Protein AF-A0A7F8R915-F1 (afdb_monomer_lite)

Foldseek 3Di:
DDDAFEAEEAAADPDDPLLVLLVCPCPDPPHFAQCRFPPRPDPPQAFADKDDWDFDDDDPVLVVVPVVDDADLVGNWDDWAAADPVGHDPATHADPQQLHGFFTWMQGRSGYIYGYQYPHPPVRNCRRCQVVQQVVQDPDPVDTDHRYFWYKYWFDFDDQDPDQLVNVLVVVCVVCVVVVHNDDPVNVVCSVCSRVCSVPVDDGIDMDITGDVVDVCSVVSSVQSSVLSVVLSPDDPPDDSSNDGDDDDDDDDDDDPVRVVVVVD

pLDDT: mean 88.07, std 7.66, range [49.34, 96.56]

Secondary structure (DSSP, 8-state):
--SS-EEEEEES----HHHHHHHHHHHSTT-SSSTT-SS---TTS---PPPPPBPPP--HHHHHHHHHS---SSS-S-PPB---SS---SS-BPPTTTT-SPPPEEE-TTS-EEEE-TTS-HHHHHHHHHHHHHHHHBSSSS-B--S--EEEEEEEEP---S--HHHHHHHHHHHHHHTT----HHHHHHHHHHHHHHHHH--SEEEEEEE-TTSTTHHHHHHHHHHHHHHHHTS-TTS-GGG--------PPPPPHHHHHHHT-

Structure (mmCIF, N/CA/C/O backbone):
data_AF-A0A7F8R915-F1
#
_entry.id   AF-A0A7F8R915-F1
#
loop_
_atom_site.group_PDB
_atom_site.id
_atom_site.type_symbol
_atom_site.label_atom_id
_atom_site.label_alt_id
_atom_site.label_comp_id
_atom_site.label_asym_id
_atom_site.label_entity_id
_atom_site.label_seq_id
_atom_site.pdbx_PDB_ins_code
_atom_site.Cartn_x
_atom_site.Cartn_y
_atom_site.Cartn_z
_atom_site.occupancy
_atom_site.B_iso_or_equiv
_atom_site.auth_seq_id
_atom_site.auth_comp_id
_atom_site.auth_asym_id
_atom_site.auth_atom_id
_atom_site.pdbx_PDB_model_num
ATOM 1 N N . MET A 1 1 ? 1.950 15.145 0.342 1.00 76.94 1 MET A N 1
ATOM 2 C CA . MET A 1 1 ? 3.241 15.054 1.067 1.00 76.94 1 MET A CA 1
ATOM 3 C C . MET A 1 1 ? 4.385 14.887 0.092 1.00 76.94 1 MET A C 1
ATOM 5 O O . MET A 1 1 ? 5.262 15.734 0.069 1.00 76.94 1 MET A O 1
ATOM 9 N N . TYR A 1 2 ? 4.370 13.837 -0.725 1.00 81.81 2 TYR A N 1
ATOM 10 C CA . TYR A 1 2 ? 5.306 13.689 -1.838 1.00 81.81 2 TYR A CA 1
ATOM 11 C C . TYR A 1 2 ? 4.735 14.342 -3.103 1.00 81.81 2 TYR A C 1
ATOM 13 O O . TYR A 1 2 ? 3.526 14.578 -3.173 1.00 81.81 2 TYR A O 1
ATOM 21 N N . GLY A 1 3 ? 5.601 14.661 -4.069 1.00 82.06 3 GLY A N 1
ATOM 22 C CA . GLY A 1 3 ? 5.180 15.091 -5.405 1.00 82.06 3 GLY A CA 1
ATOM 23 C C . GLY A 1 3 ? 4.536 13.945 -6.195 1.00 82.06 3 GLY A C 1
ATOM 24 O O . GLY A 1 3 ? 4.093 12.949 -5.624 1.00 82.06 3 GLY A O 1
ATOM 25 N N . GLN A 1 4 ? 4.512 14.060 -7.524 1.00 85.75 4 GLN A N 1
ATOM 26 C CA . GLN A 1 4 ? 4.015 12.977 -8.373 1.00 85.75 4 GLN A CA 1
ATOM 27 C C . GLN A 1 4 ? 4.826 11.692 -8.135 1.00 85.75 4 GLN A C 1
ATOM 29 O O . GLN A 1 4 ? 6.051 11.685 -8.255 1.00 85.75 4 GLN A O 1
ATOM 34 N N . GLN A 1 5 ? 4.124 10.614 -7.790 1.00 90.19 5 GLN A N 1
ATOM 35 C CA . GLN A 1 5 ? 4.700 9.324 -7.411 1.00 90.19 5 GLN A CA 1
ATOM 36 C C . GLN A 1 5 ? 3.906 8.173 -8.030 1.00 90.19 5 GLN A C 1
ATOM 38 O O . GLN A 1 5 ? 2.723 8.317 -8.349 1.00 90.19 5 GLN A O 1
ATOM 43 N N . TYR A 1 6 ? 4.554 7.020 -8.146 1.00 93.19 6 TYR A N 1
ATOM 44 C CA . TYR A 1 6 ? 3.904 5.740 -8.372 1.00 93.19 6 TYR A CA 1
ATOM 45 C C . TYR A 1 6 ? 3.495 5.137 -7.033 1.00 93.19 6 TYR A C 1
ATOM 47 O O . TYR A 1 6 ? 4.291 5.042 -6.098 1.00 93.19 6 TYR A O 1
ATOM 55 N N . THR A 1 7 ? 2.264 4.662 -6.963 1.00 94.94 7 THR A N 1
ATOM 56 C CA . THR A 1 7 ? 1.792 3.778 -5.904 1.00 94.94 7 THR A CA 1
ATOM 57 C C . THR A 1 7 ? 1.065 2.602 -6.537 1.00 94.94 7 THR A C 1
ATOM 59 O O . THR A 1 7 ? 0.852 2.565 -7.751 1.00 94.94 7 THR A O 1
ATOM 62 N N . PHE A 1 8 ? 0.725 1.602 -5.742 1.00 96.00 8 PHE A N 1
ATOM 63 C CA . PHE A 1 8 ? 0.041 0.427 -6.240 1.00 96.00 8 PHE A CA 1
ATOM 64 C C . PHE A 1 8 ? -1.009 -0.057 -5.260 1.00 96.00 8 PHE A C 1
ATOM 66 O O . PHE A 1 8 ? -0.907 0.169 -4.051 1.00 96.00 8 PHE A O 1
ATOM 73 N N . PHE A 1 9 ? -1.982 -0.769 -5.810 1.00 95.38 9 PHE A N 1
ATOM 74 C CA . PHE A 1 9 ? -2.842 -1.644 -5.041 1.00 95.38 9 PHE A CA 1
ATOM 75 C C . PHE A 1 9 ? -2.735 -3.074 -5.591 1.00 95.38 9 PHE A C 1
ATOM 77 O O . PHE A 1 9 ? -2.376 -3.269 -6.752 1.00 95.38 9 PHE A O 1
ATOM 84 N N . SER A 1 10 ? -3.014 -4.068 -4.758 1.00 94.69 10 SER A N 1
ATOM 85 C CA . SER A 1 10 ? -3.173 -5.464 -5.173 1.00 94.69 10 SER A CA 1
ATOM 86 C C . SER A 1 10 ? -4.345 -6.069 -4.424 1.00 94.69 10 SER A C 1
ATOM 88 O O . SER A 1 10 ? -4.442 -5.894 -3.208 1.00 94.69 10 SER A O 1
ATOM 90 N N . LEU A 1 11 ? -5.220 -6.776 -5.131 1.00 92.38 11 LEU A N 1
ATOM 91 C CA . LEU A 1 11 ? -6.234 -7.622 -4.517 1.00 92.38 11 LEU A CA 1
ATOM 92 C C . LEU A 1 11 ? -5.734 -9.072 -4.531 1.00 92.38 11 LEU A C 1
ATOM 94 O O . LEU A 1 11 ? -5.858 -9.771 -5.530 1.00 92.38 11 LEU A O 1
ATOM 98 N N . ASP A 1 12 ? -5.124 -9.511 -3.433 1.00 86.12 12 ASP A N 1
ATOM 99 C CA . ASP A 1 12 ? -4.428 -10.801 -3.369 1.00 86.12 12 ASP A CA 1
ATOM 100 C C . ASP A 1 12 ? -5.411 -11.985 -3.402 1.00 86.12 12 ASP A C 1
ATOM 102 O O . ASP A 1 12 ? -5.112 -13.014 -4.006 1.00 86.12 12 ASP A O 1
ATOM 106 N N . GLN A 1 13 ? -6.595 -11.836 -2.795 1.00 79.44 13 GLN A N 1
ATOM 107 C CA . GLN A 1 13 ? -7.691 -12.802 -2.900 1.00 79.44 13 GLN A CA 1
ATOM 108 C C . GLN A 1 13 ? -9.047 -12.096 -3.067 1.00 79.44 13 GLN A C 1
ATOM 110 O O . GLN A 1 13 ? -9.544 -11.475 -2.124 1.00 79.44 13 GLN A O 1
ATOM 115 N N . PRO A 1 14 ? -9.689 -12.202 -4.244 1.00 68.75 14 PRO A N 1
ATOM 116 C CA . PRO A 1 14 ? -11.058 -11.746 -4.438 1.00 68.75 14 PRO A CA 1
ATOM 117 C C . PRO A 1 14 ? -12.022 -12.801 -3.879 1.00 68.75 14 PRO A C 1
ATOM 119 O O . PRO A 1 14 ? -12.159 -13.883 -4.445 1.00 68.75 14 PRO A O 1
ATOM 122 N N . GLY A 1 15 ? -12.687 -12.518 -2.760 1.00 69.19 15 GLY A N 1
ATOM 123 C CA . GLY A 1 15 ? -13.633 -13.490 -2.192 1.00 69.19 15 GLY A CA 1
ATOM 124 C C . GLY A 1 15 ? -14.592 -12.971 -1.126 1.00 69.19 15 GLY A C 1
ATOM 125 O O . GLY A 1 15 ? -15.642 -13.572 -0.932 1.00 69.19 15 GLY A O 1
ATOM 126 N N . SER A 1 16 ? -14.275 -11.855 -0.467 1.00 80.19 16 SER A N 1
ATOM 127 C CA . SER A 1 16 ? -15.124 -11.243 0.562 1.00 80.19 16 SER A CA 1
ATOM 128 C C . SER A 1 16 ? -15.703 -9.920 0.054 1.00 80.19 16 SER A C 1
ATOM 130 O O . SER A 1 16 ? -14.981 -9.100 -0.521 1.00 80.19 16 SER A O 1
ATOM 132 N N . GLU A 1 17 ? -17.006 -9.703 0.266 1.00 85.31 17 GLU A N 1
ATOM 133 C CA . GLU A 1 17 ? -17.693 -8.438 -0.051 1.00 85.31 17 GLU A CA 1
ATOM 134 C C . GLU A 1 17 ? -17.016 -7.257 0.663 1.00 85.31 17 GLU A C 1
ATOM 136 O O . GLU A 1 17 ? -16.858 -6.180 0.089 1.00 85.31 17 GLU A O 1
ATOM 141 N N . GLN A 1 18 ? -16.511 -7.490 1.877 1.00 86.00 18 GLN A N 1
ATOM 142 C CA . GLN A 1 18 ? -15.782 -6.497 2.658 1.00 86.00 18 GLN A CA 1
ATOM 143 C C . GLN A 1 18 ? -14.446 -6.110 2.006 1.00 86.00 18 GLN A C 1
ATOM 145 O O . GLN A 1 18 ? -14.102 -4.929 1.950 1.00 86.00 18 GLN A O 1
ATOM 150 N N . LEU A 1 19 ? -13.705 -7.080 1.459 1.00 88.25 19 LEU A N 1
ATOM 151 C CA . LEU A 1 19 ? -12.458 -6.814 0.731 1.00 88.25 19 LEU A CA 1
ATOM 152 C C . LEU A 1 19 ? -12.716 -6.072 -0.586 1.00 88.25 19 LEU A C 1
ATOM 154 O O . LEU A 1 19 ? -11.934 -5.199 -0.965 1.00 88.25 19 LEU A O 1
ATOM 158 N N . ALA A 1 20 ? -13.826 -6.379 -1.262 1.00 89.25 20 ALA A N 1
ATOM 159 C CA . ALA A 1 20 ? -14.248 -5.654 -2.456 1.00 89.25 20 ALA A CA 1
ATOM 160 C C . ALA A 1 20 ? -14.616 -4.197 -2.132 1.00 89.25 20 ALA A C 1
ATOM 162 O O . ALA A 1 20 ? -14.187 -3.297 -2.851 1.00 89.25 20 ALA A O 1
ATOM 163 N N . ALA A 1 21 ? -15.326 -3.949 -1.026 1.00 90.56 21 ALA A N 1
ATOM 164 C CA . ALA A 1 21 ? -15.630 -2.598 -0.554 1.00 90.56 21 ALA A CA 1
ATOM 165 C C . ALA A 1 21 ? -14.3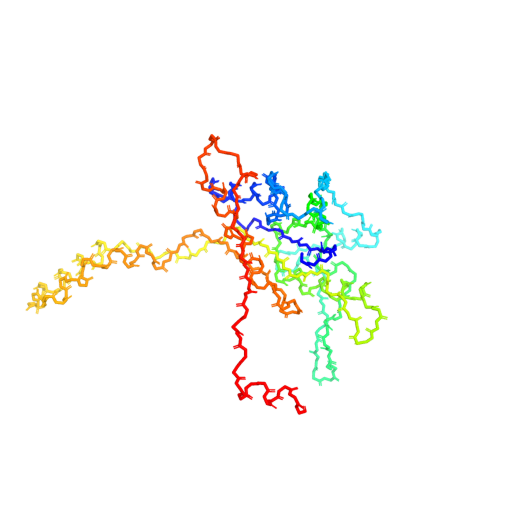57 -1.809 -0.192 1.00 90.56 21 ALA A C 1
ATOM 167 O O . ALA A 1 21 ? -14.219 -0.643 -0.557 1.00 90.56 21 ALA A O 1
ATOM 168 N N . LEU A 1 22 ? -13.384 -2.453 0.464 1.00 91.31 22 LEU A N 1
ATOM 169 C CA . LEU A 1 22 ? -12.075 -1.853 0.753 1.00 91.31 22 LEU A CA 1
ATOM 170 C C . LEU A 1 22 ? -11.317 -1.469 -0.523 1.00 91.31 22 LEU A C 1
ATOM 172 O O . LEU A 1 22 ? -10.736 -0.384 -0.596 1.00 91.31 22 LEU A O 1
ATOM 176 N N . ALA A 1 23 ? -11.321 -2.349 -1.527 1.00 91.69 23 ALA A N 1
ATOM 177 C CA . ALA A 1 23 ? -10.726 -2.054 -2.823 1.00 91.69 23 ALA A CA 1
ATOM 178 C C . ALA A 1 23 ? -11.450 -0.882 -3.496 1.00 91.69 23 ALA A C 1
ATOM 180 O O . ALA A 1 23 ? -10.800 0.069 -3.921 1.00 91.69 23 ALA A O 1
ATOM 181 N N . ASP A 1 24 ? -12.782 -0.904 -3.532 1.00 91.69 24 ASP A N 1
ATOM 182 C CA . ASP A 1 24 ? -13.595 0.144 -4.147 1.00 91.69 24 ASP A CA 1
ATOM 183 C C . ASP A 1 24 ? -13.276 1.530 -3.575 1.00 91.69 24 ASP A C 1
ATOM 185 O O . ASP A 1 24 ? -12.973 2.450 -4.330 1.00 91.69 24 ASP A O 1
ATOM 189 N N . VAL A 1 25 ? -13.199 1.656 -2.251 1.00 92.50 25 VAL A N 1
ATOM 190 C CA . VAL A 1 25 ? -12.871 2.910 -1.555 1.00 92.50 25 VAL A CA 1
ATOM 191 C C . VAL A 1 25 ? -11.475 3.449 -1.895 1.00 92.50 25 VAL A C 1
ATOM 193 O O . VAL A 1 25 ? -11.279 4.662 -1.967 1.00 92.50 25 VAL A O 1
ATOM 196 N N . LEU A 1 26 ? -10.483 2.574 -2.088 1.00 91.50 26 LEU A N 1
ATOM 197 C CA . LEU A 1 26 ? -9.125 2.987 -2.473 1.00 91.50 26 LEU A CA 1
ATOM 198 C C . LEU A 1 26 ? -9.043 3.410 -3.943 1.00 91.50 26 LEU A C 1
ATOM 200 O O . LEU A 1 26 ? -8.166 4.191 -4.332 1.00 91.50 26 LEU A O 1
ATOM 204 N N . LEU A 1 27 ? -9.925 2.861 -4.776 1.00 91.19 27 LEU A N 1
ATOM 205 C CA . LEU A 1 27 ? -9.933 3.069 -6.214 1.00 91.19 27 LEU A CA 1
ATOM 206 C C . LEU A 1 27 ? -10.840 4.230 -6.631 1.00 91.19 27 LEU A C 1
ATOM 208 O O . LEU A 1 27 ? -10.499 4.971 -7.556 1.00 91.19 27 LEU A O 1
ATOM 212 N N . ASN A 1 28 ? -11.987 4.383 -6.002 1.00 90.25 28 ASN A N 1
ATOM 213 C CA . ASN A 1 28 ? -13.000 5.359 -6.358 1.00 90.25 28 ASN A CA 1
ATOM 214 C C . ASN A 1 28 ? -13.011 6.506 -5.355 1.00 90.25 28 ASN A C 1
ATOM 216 O O . ASN A 1 28 ? -12.198 6.550 -4.438 1.00 90.25 28 ASN A O 1
ATOM 220 N N . LYS A 1 29 ? -13.860 7.508 -5.593 1.00 88.31 29 LYS A N 1
ATOM 221 C CA . LYS A 1 29 ? -13.902 8.716 -4.761 1.00 88.31 29 LYS A CA 1
ATOM 222 C C . LYS A 1 29 ? -14.139 8.339 -3.288 1.00 88.31 29 LYS A C 1
ATOM 224 O O . LYS A 1 29 ? -15.025 7.526 -3.038 1.00 88.31 29 LYS A O 1
ATOM 229 N N . PRO A 1 30 ? -13.384 8.911 -2.329 1.00 87.12 30 PRO A N 1
ATOM 230 C CA . PRO A 1 30 ? -12.418 10.024 -2.441 1.00 87.12 30 PRO A CA 1
ATOM 231 C C . PRO A 1 30 ? -11.013 9.651 -2.955 1.00 87.12 30 PRO A C 1
ATOM 233 O O . PRO A 1 30 ? -10.238 10.540 -3.308 1.00 87.12 30 PRO A O 1
ATOM 236 N N . GLY A 1 31 ? -10.687 8.363 -3.048 1.00 85.31 31 GLY A N 1
ATOM 237 C CA . GLY A 1 31 ? -9.417 7.849 -3.555 1.00 85.31 31 GLY A CA 1
ATOM 238 C C . GLY A 1 31 ? -8.378 7.617 -2.461 1.00 85.31 31 GLY A C 1
ATOM 239 O O . GLY A 1 31 ? -8.692 7.378 -1.292 1.00 85.31 31 GLY A O 1
ATOM 240 N N . PHE A 1 32 ? -7.106 7.672 -2.853 1.00 84.81 32 PHE A N 1
ATOM 241 C CA . PHE A 1 32 ? -5.986 7.340 -1.981 1.00 84.81 32 PHE A CA 1
ATOM 242 C C . PHE A 1 32 ? -5.710 8.474 -0.971 1.00 84.81 32 PHE A C 1
ATOM 244 O O . PHE A 1 32 ? -5.276 9.570 -1.326 1.00 84.81 32 PHE A O 1
ATOM 251 N N . GLY A 1 33 ? -5.941 8.215 0.320 1.00 86.62 33 GLY A N 1
ATOM 252 C CA . GLY A 1 33 ? -5.721 9.190 1.397 1.00 86.62 33 GLY A CA 1
ATOM 253 C C . GLY A 1 33 ? -6.848 10.221 1.547 1.00 86.62 33 GLY A C 1
ATOM 254 O O . GLY A 1 33 ? -8.010 9.911 1.294 1.00 86.62 33 GLY A O 1
ATOM 255 N N . ASN A 1 34 ? -6.514 11.433 2.012 1.00 88.88 34 ASN A N 1
ATOM 256 C CA . ASN A 1 34 ? -7.491 12.460 2.433 1.00 88.88 34 ASN A CA 1
ATOM 257 C C . ASN A 1 34 ? -7.441 13.757 1.621 1.00 88.88 34 ASN A C 1
ATOM 259 O O . ASN A 1 34 ? -8.147 14.705 1.940 1.00 88.88 34 ASN A O 1
ATOM 263 N N . ARG A 1 35 ? -6.591 13.835 0.591 1.00 87.00 35 ARG A N 1
ATOM 264 C CA . ARG A 1 35 ? -6.398 15.082 -0.166 1.00 87.00 35 ARG A CA 1
ATOM 265 C C . ARG A 1 35 ? -7.688 15.560 -0.845 1.00 87.00 35 ARG A C 1
ATOM 267 O O . ARG A 1 35 ? -7.879 16.760 -0.956 1.00 87.00 35 ARG A O 1
ATOM 274 N N . CYS A 1 36 ? -8.536 14.630 -1.286 1.00 88.25 36 CYS A N 1
ATOM 275 C CA . CYS A 1 36 ? -9.732 14.906 -2.086 1.00 88.25 36 CYS A CA 1
ATOM 276 C C . CYS A 1 36 ? -11.048 14.671 -1.342 1.00 88.25 36 CYS A C 1
ATOM 278 O O . CYS A 1 36 ? -12.007 14.190 -1.938 1.00 88.25 36 CYS A O 1
ATOM 280 N N . LEU A 1 37 ? -11.076 14.983 -0.045 1.00 89.69 37 LEU A N 1
ATOM 281 C CA . LEU A 1 37 ? -12.322 15.077 0.720 1.00 89.69 37 LEU A CA 1
ATOM 282 C C . LEU A 1 37 ? -13.113 16.333 0.313 1.00 89.69 37 LEU A C 1
ATOM 284 O O . LEU A 1 37 ? -12.536 17.276 -0.227 1.00 89.69 37 LEU A O 1
ATOM 288 N N . LYS A 1 38 ? -14.431 16.344 0.563 1.00 86.69 38 LYS A N 1
ATOM 289 C CA . LYS A 1 38 ? -15.328 17.462 0.202 1.00 86.69 38 LYS A CA 1
ATOM 290 C C . LYS A 1 38 ? -14.949 18.775 0.875 1.00 86.69 38 LYS A C 1
ATOM 292 O O . LYS A 1 38 ? -14.978 19.824 0.238 1.00 86.69 38 LYS A O 1
ATOM 297 N N . GLU A 1 39 ? -14.622 18.719 2.160 1.00 76.75 39 GLU A N 1
ATOM 298 C CA . GLU A 1 39 ? -14.026 19.854 2.850 1.00 76.75 39 GLU A CA 1
ATOM 299 C C . GLU A 1 39 ? -12.546 19.891 2.460 1.00 76.75 39 GLU A C 1
ATOM 301 O O . GLU A 1 39 ? -11.717 19.189 3.034 1.00 76.75 39 GLU A O 1
ATOM 306 N N . GLU A 1 40 ? -12.208 20.649 1.416 1.00 63.56 40 GLU A N 1
ATOM 307 C CA . GLU A 1 40 ? -10.819 20.808 0.985 1.00 63.56 40 GLU A CA 1
ATOM 308 C C . GLU A 1 40 ? -10.022 21.554 2.066 1.00 63.56 40 GLU A C 1
ATOM 310 O O . GLU A 1 40 ? -10.136 22.767 2.231 1.00 63.56 40 GLU A O 1
ATOM 315 N N . TRP A 1 41 ? -9.185 20.831 2.813 1.00 63.31 41 TRP A N 1
ATOM 316 C CA . TRP A 1 41 ? -8.342 21.431 3.858 1.00 63.31 41 TRP A CA 1
ATOM 317 C C . TRP A 1 41 ? -7.035 22.023 3.303 1.00 63.31 41 TRP A C 1
ATOM 319 O O . TRP A 1 41 ? -6.350 22.773 3.996 1.00 63.31 41 TRP A O 1
ATOM 329 N N . LEU A 1 42 ? -6.661 21.683 2.062 1.00 71.75 42 LEU A N 1
ATOM 330 C CA . LEU A 1 42 ? -5.383 22.048 1.438 1.00 71.75 42 LEU A CA 1
ATOM 331 C C . LEU A 1 42 ? -5.599 22.812 0.124 1.00 71.75 42 LEU A C 1
ATOM 333 O O . LEU A 1 42 ? -5.475 22.245 -0.961 1.00 71.75 42 LEU A O 1
ATOM 337 N N . LEU A 1 43 ? -5.853 24.120 0.233 1.00 69.56 43 LEU A N 1
ATOM 338 C CA . LEU A 1 43 ? -6.087 25.033 -0.901 1.00 69.56 43 LEU A CA 1
ATOM 339 C C . LEU A 1 43 ? -4.939 25.057 -1.931 1.00 69.56 43 LEU A C 1
ATOM 341 O O . LEU A 1 43 ? -5.160 25.330 -3.107 1.00 69.56 43 LEU A O 1
ATOM 345 N N . GLU A 1 44 ? -3.711 24.744 -1.511 1.00 78.06 44 GLU A N 1
ATOM 346 C CA . GLU A 1 44 ? -2.527 24.716 -2.382 1.00 78.06 44 GLU A CA 1
ATOM 347 C C . GLU A 1 44 ? -2.429 23.451 -3.260 1.00 78.06 44 GLU A C 1
ATOM 349 O O . GLU A 1 44 ? -1.624 23.407 -4.190 1.00 78.06 44 GLU A O 1
ATOM 354 N N . TYR A 1 45 ? -3.239 22.416 -2.996 1.00 80.69 45 TYR A N 1
ATOM 355 C CA . TYR A 1 45 ? -3.161 21.116 -3.676 1.00 80.69 45 TYR A CA 1
ATOM 356 C C . TYR A 1 45 ? -4.532 20.645 -4.194 1.00 80.69 45 TYR A C 1
ATOM 358 O O . TYR A 1 45 ? -5.027 19.601 -3.748 1.00 80.69 45 TYR A O 1
ATOM 366 N N . PRO A 1 46 ? -5.123 21.344 -5.184 1.00 82.88 46 PRO A N 1
ATOM 367 C CA . PRO A 1 46 ? -6.473 21.061 -5.670 1.00 82.88 46 PRO A CA 1
ATOM 368 C C . PRO A 1 46 ? -6.588 19.658 -6.268 1.00 82.88 46 PRO A C 1
ATOM 370 O O . PRO A 1 46 ? -5.624 19.114 -6.822 1.00 82.88 46 PRO A O 1
ATOM 373 N N . CYS A 1 47 ? -7.772 19.062 -6.172 1.00 86.94 47 CYS A N 1
ATOM 374 C CA . CYS A 1 47 ? -8.021 17.739 -6.732 1.00 86.94 47 CYS A CA 1
ATOM 375 C C . CYS A 1 47 ? -8.326 17.784 -8.227 1.00 86.94 47 CYS A C 1
ATOM 377 O O . CYS A 1 47 ? -9.151 18.561 -8.700 1.00 86.94 47 CYS A O 1
ATOM 379 N N . GLY A 1 48 ? -7.649 16.917 -8.978 1.00 85.94 48 GLY A N 1
ATOM 380 C CA . GLY A 1 48 ? -7.846 16.771 -10.414 1.00 85.94 48 GLY A CA 1
ATOM 381 C C . GLY A 1 48 ? -8.922 15.747 -10.771 1.00 85.94 48 GLY A C 1
ATOM 382 O O . GLY A 1 48 ? -9.607 15.177 -9.916 1.00 85.94 48 GLY A O 1
ATOM 383 N N . ASN A 1 49 ? -9.015 15.468 -12.070 1.00 88.19 49 ASN A N 1
ATOM 384 C CA . ASN A 1 49 ? -9.812 14.369 -12.608 1.00 88.19 49 ASN A CA 1
ATOM 385 C C . ASN A 1 49 ? -8.992 13.075 -12.640 1.00 88.19 49 ASN A C 1
ATOM 387 O O . ASN A 1 49 ? -7.796 13.098 -12.936 1.00 88.19 49 ASN A O 1
ATOM 391 N N . SER A 1 50 ? -9.643 11.942 -12.372 1.00 90.31 50 SER A N 1
ATOM 392 C CA . SER A 1 50 ? -9.034 10.631 -12.583 1.00 90.31 50 SER A CA 1
ATOM 393 C C . SER A 1 50 ? -9.046 10.261 -14.067 1.00 90.31 50 SER A C 1
ATOM 395 O O . SER A 1 50 ? -9.930 10.655 -14.828 1.00 90.31 50 SER A O 1
ATOM 397 N N . THR A 1 51 ? -8.049 9.486 -14.482 1.00 93.56 51 THR A N 1
ATOM 398 C CA . THR A 1 51 ? -7.971 8.935 -15.846 1.00 93.56 51 THR A CA 1
ATOM 399 C C . THR A 1 51 ? -8.472 7.487 -15.874 1.00 93.56 51 THR A C 1
ATOM 401 O O . THR A 1 51 ? -8.441 6.810 -14.839 1.00 93.56 51 THR A O 1
ATOM 404 N N . PRO A 1 52 ? -8.950 6.985 -17.028 1.00 94.81 52 PRO A N 1
ATOM 405 C CA . PRO A 1 52 ? -9.286 5.573 -17.164 1.00 94.81 52 PRO A CA 1
ATOM 406 C C . PRO A 1 52 ? -8.032 4.700 -17.052 1.00 94.81 52 PRO A C 1
ATOM 408 O O . PRO A 1 52 ? -6.917 5.139 -17.345 1.00 94.81 52 PRO A O 1
ATOM 411 N N . TRP A 1 53 ? -8.228 3.443 -16.658 1.00 95.12 53 TRP A N 1
ATOM 412 C CA . TRP A 1 53 ? -7.164 2.444 -16.648 1.00 95.12 53 TRP A CA 1
ATOM 413 C C . TRP A 1 53 ? -6.575 2.263 -18.045 1.00 95.12 53 TRP A C 1
ATOM 415 O O . TRP A 1 53 ? -7.297 2.023 -19.013 1.00 95.12 53 TRP A O 1
ATOM 425 N N . LYS A 1 54 ? -5.249 2.357 -18.141 1.00 96.50 54 LYS A N 1
ATOM 426 C CA . LYS A 1 54 ? -4.509 2.138 -19.380 1.00 96.50 54 LYS A CA 1
ATOM 427 C C . LYS A 1 54 ? -3.264 1.311 -19.107 1.00 96.50 54 LYS A C 1
ATOM 429 O O . LYS A 1 54 ? -2.489 1.616 -18.203 1.00 96.50 54 LYS A O 1
ATOM 434 N N . THR A 1 55 ? -3.034 0.305 -19.939 1.00 94.69 55 THR A N 1
ATOM 435 C CA . THR A 1 55 ? -1.773 -0.439 -19.945 1.00 94.69 55 THR A CA 1
ATOM 436 C C . THR A 1 55 ? -0.760 0.287 -20.838 1.00 94.69 55 THR A C 1
ATOM 438 O O . THR A 1 55 ? -1.076 0.576 -21.997 1.00 94.69 55 THR A O 1
ATOM 441 N N . PRO A 1 56 ? 0.440 0.626 -20.336 1.00 92.75 56 PRO A N 1
ATOM 442 C CA . PRO A 1 56 ? 1.492 1.224 -21.153 1.00 92.75 56 PRO A CA 1
ATOM 443 C C . PRO A 1 56 ? 1.932 0.296 -22.291 1.00 92.75 56 PRO A C 1
ATOM 445 O O . PRO A 1 56 ? 2.074 -0.911 -22.100 1.00 92.75 56 PRO A O 1
ATOM 448 N N . SER A 1 57 ? 2.180 0.858 -23.476 1.00 91.88 57 SER A N 1
ATOM 449 C CA . SER A 1 57 ? 2.751 0.114 -24.601 1.00 91.88 57 SER A CA 1
ATOM 450 C C . SER A 1 57 ? 4.223 -0.210 -24.345 1.00 91.88 57 SER A C 1
ATOM 452 O O . SER A 1 57 ? 4.967 0.643 -23.858 1.00 91.88 57 SER A O 1
ATOM 454 N N . VAL A 1 58 ? 4.651 -1.412 -24.726 1.00 91.81 58 VAL A N 1
ATOM 455 C CA . VAL A 1 58 ? 6.045 -1.871 -24.624 1.00 91.81 58 VAL A CA 1
ATOM 456 C C . VAL A 1 58 ? 6.701 -1.979 -25.998 1.00 91.81 58 VAL A C 1
ATOM 458 O O . VAL A 1 58 ? 6.023 -1.962 -27.025 1.00 91.81 58 VAL A O 1
ATOM 461 N N . SER A 1 59 ? 8.030 -2.096 -26.025 1.00 93.25 59 SER A N 1
ATOM 462 C CA . SER A 1 59 ? 8.775 -2.288 -27.268 1.00 93.25 59 SER A CA 1
ATOM 463 C C . SER A 1 59 ? 8.423 -3.629 -27.948 1.00 93.25 59 SER A C 1
ATOM 465 O O . SER A 1 59 ? 8.026 -4.594 -27.276 1.00 93.25 59 SER A O 1
ATOM 467 N N . PRO A 1 60 ? 8.606 -3.742 -29.280 1.00 91.62 60 PRO A N 1
ATOM 468 C CA . PRO A 1 60 ? 8.407 -5.004 -29.996 1.00 91.62 60 PRO A CA 1
ATOM 469 C C . PRO A 1 60 ? 9.286 -6.141 -29.458 1.00 91.62 60 PRO A C 1
ATOM 471 O O . PRO A 1 60 ? 8.839 -7.283 -29.401 1.00 91.62 60 PRO A O 1
ATOM 474 N N . ASN A 1 61 ? 10.499 -5.826 -28.990 1.00 91.25 61 ASN A N 1
ATOM 475 C CA . ASN A 1 61 ? 11.428 -6.802 -28.415 1.00 91.25 61 ASN A CA 1
ATOM 476 C C . ASN A 1 61 ? 10.855 -7.468 -27.159 1.00 91.25 61 ASN A C 1
ATOM 478 O O . ASN A 1 61 ? 10.893 -8.692 -27.044 1.00 91.25 61 ASN A O 1
ATOM 482 N N . ILE A 1 62 ? 10.279 -6.676 -26.248 1.00 91.12 62 ILE A N 1
ATOM 483 C CA . ILE A 1 62 ? 9.637 -7.188 -25.029 1.00 91.12 62 ILE A CA 1
ATOM 484 C C . ILE A 1 62 ? 8.400 -8.009 -25.399 1.00 91.12 62 ILE A C 1
ATOM 486 O O . ILE A 1 62 ? 8.194 -9.098 -24.870 1.00 91.12 62 ILE A O 1
ATOM 490 N N . THR A 1 63 ? 7.604 -7.527 -26.355 1.00 90.81 63 THR A N 1
ATOM 491 C CA . THR A 1 63 ? 6.421 -8.257 -26.837 1.00 90.81 63 THR A CA 1
ATOM 492 C C . THR A 1 63 ? 6.806 -9.637 -27.376 1.00 90.81 63 THR A C 1
ATOM 494 O O . THR A 1 63 ? 6.211 -10.642 -26.997 1.00 90.81 63 THR A O 1
ATOM 497 N N . HIS A 1 64 ? 7.853 -9.703 -28.199 1.00 91.00 64 HIS A N 1
ATOM 498 C CA . HIS A 1 64 ? 8.359 -10.950 -28.760 1.00 91.00 64 HIS A CA 1
ATOM 499 C C . HIS A 1 64 ? 8.975 -11.872 -27.691 1.00 91.00 64 HIS A C 1
ATOM 501 O O . HIS A 1 64 ? 8.790 -13.087 -27.747 1.00 91.00 64 HIS A O 1
ATOM 507 N N . LEU A 1 65 ? 9.656 -11.318 -26.681 1.00 91.25 65 LEU A N 1
ATOM 508 C CA . LEU A 1 65 ? 10.194 -12.078 -25.545 1.00 91.25 65 LEU A CA 1
ATOM 509 C C . LEU A 1 65 ? 9.086 -12.840 -24.797 1.00 91.25 65 LEU A C 1
ATOM 511 O O . LEU A 1 65 ? 9.223 -14.039 -24.554 1.00 91.25 65 LEU A O 1
ATOM 515 N N . PHE A 1 66 ? 7.968 -12.174 -24.496 1.00 89.56 66 PHE A N 1
ATOM 516 C CA . PHE A 1 66 ? 6.830 -12.808 -23.821 1.00 89.56 66 PHE A CA 1
ATOM 517 C C . PHE A 1 66 ? 6.040 -13.780 -24.712 1.00 89.56 66 PHE A C 1
ATOM 519 O O . PHE A 1 66 ? 5.314 -14.617 -24.187 1.00 89.56 66 PHE A O 1
ATOM 526 N N . GLN A 1 67 ? 6.198 -13.716 -26.037 1.00 90.00 67 GLN A N 1
ATOM 527 C CA . GLN A 1 67 ? 5.586 -14.664 -26.977 1.00 90.00 67 GLN A CA 1
ATOM 528 C C . GLN A 1 67 ? 6.437 -15.921 -27.209 1.00 90.00 67 GLN A C 1
ATOM 530 O O . GLN A 1 67 ? 5.896 -17.000 -27.441 1.00 90.00 67 GLN A O 1
ATOM 535 N N . LYS A 1 68 ? 7.769 -15.795 -27.174 1.00 87.44 68 LYS A N 1
ATOM 536 C CA . LYS A 1 68 ? 8.702 -16.869 -27.547 1.00 87.44 68 LYS A CA 1
ATOM 537 C C . LYS A 1 68 ? 8.858 -17.946 -26.469 1.00 87.44 68 LYS A C 1
ATOM 539 O O . LYS A 1 68 ? 9.145 -19.096 -26.797 1.00 87.44 68 LYS A O 1
ATOM 544 N N . GLN A 1 69 ? 8.713 -17.578 -25.198 1.00 85.69 69 GLN A N 1
ATOM 545 C CA . GLN A 1 69 ? 8.969 -18.453 -24.055 1.00 85.69 69 GLN A CA 1
ATOM 546 C C . GLN A 1 69 ? 7.716 -18.622 -23.192 1.00 85.69 69 GLN A C 1
ATOM 548 O O . GLN A 1 69 ? 6.932 -17.692 -23.027 1.00 85.69 69 GLN A O 1
ATOM 553 N N . LYS A 1 70 ? 7.541 -19.822 -22.625 1.00 86.69 70 LYS A N 1
ATOM 554 C CA . LYS A 1 70 ? 6.521 -20.077 -21.603 1.00 86.69 70 LYS A CA 1
ATOM 555 C C . LYS A 1 70 ? 7.048 -19.627 -20.242 1.00 86.69 70 LYS A C 1
ATOM 557 O O . LYS A 1 70 ? 8.098 -20.101 -19.816 1.00 86.69 70 LYS A O 1
ATOM 562 N N . TRP A 1 71 ? 6.298 -18.750 -19.587 1.00 88.19 71 TRP A N 1
ATOM 563 C CA . TRP A 1 71 ? 6.552 -18.272 -18.227 1.00 88.19 71 TRP A CA 1
ATOM 564 C C . TRP A 1 71 ? 5.661 -19.028 -17.241 1.00 88.19 71 TRP A C 1
ATOM 566 O O . TRP A 1 71 ? 4.542 -19.409 -17.598 1.00 88.19 71 TRP A O 1
ATOM 576 N N . THR A 1 72 ? 6.148 -19.261 -16.024 1.00 88.38 72 THR A N 1
ATOM 577 C CA . THR A 1 72 ? 5.381 -19.935 -14.963 1.00 88.38 72 THR A CA 1
ATOM 578 C C . THR A 1 72 ? 5.037 -18.946 -13.846 1.00 88.38 72 THR A C 1
ATOM 580 O O . THR A 1 72 ? 5.588 -17.847 -13.814 1.00 88.38 72 THR A O 1
ATOM 583 N N . PRO A 1 73 ? 4.118 -19.282 -12.924 1.00 84.44 73 PRO A N 1
ATOM 584 C CA . PRO A 1 73 ? 3.868 -18.444 -11.751 1.00 84.44 73 PRO A CA 1
ATOM 585 C C . PRO A 1 73 ? 5.120 -18.214 -10.886 1.00 84.44 73 PRO A C 1
ATOM 587 O O . PRO A 1 73 ? 5.260 -17.155 -10.278 1.00 84.44 73 PRO A O 1
ATOM 590 N N . GLU A 1 74 ? 6.032 -19.188 -10.848 1.00 84.81 74 GLU A N 1
ATOM 591 C CA . GLU A 1 74 ? 7.285 -19.139 -10.086 1.00 84.81 74 GLU A CA 1
ATOM 592 C C . GLU A 1 74 ? 8.359 -18.305 -10.791 1.00 84.81 74 GLU A C 1
ATOM 594 O O . GLU A 1 74 ? 9.095 -17.576 -10.129 1.00 84.81 74 GLU A O 1
ATOM 599 N N . ASP A 1 75 ? 8.422 -18.380 -12.123 1.00 88.62 75 ASP A N 1
ATOM 600 C CA . ASP A 1 75 ? 9.283 -17.540 -12.957 1.00 88.62 75 ASP A CA 1
ATOM 601 C C . ASP A 1 75 ? 8.432 -16.794 -14.000 1.00 88.62 75 ASP A C 1
ATOM 603 O O . ASP A 1 75 ? 8.304 -17.237 -15.147 1.00 88.62 75 ASP A O 1
ATOM 607 N N . PRO A 1 76 ? 7.782 -15.680 -13.606 1.00 89.50 76 PRO A N 1
ATOM 608 C CA . PRO A 1 76 ? 6.846 -14.964 -14.472 1.00 89.50 76 PRO A CA 1
ATOM 609 C C . PRO A 1 76 ? 7.541 -14.015 -15.457 1.00 89.50 76 PRO A C 1
ATOM 611 O O . PRO A 1 76 ? 6.887 -13.415 -16.312 1.00 89.50 76 PRO A O 1
ATOM 614 N N . SER A 1 77 ? 8.848 -13.787 -15.300 1.00 93.31 77 SER A N 1
ATOM 615 C CA . SER A 1 77 ? 9.611 -12.822 -16.093 1.00 93.31 77 SER A CA 1
ATOM 616 C C . SER A 1 77 ? 11.116 -13.051 -15.954 1.00 93.31 77 SER A C 1
ATOM 618 O O . SER A 1 77 ? 11.533 -13.589 -14.930 1.00 93.31 77 SER A O 1
ATOM 620 N N . PRO A 1 78 ? 11.945 -12.560 -16.898 1.00 93.56 78 PRO A N 1
ATOM 621 C CA . PRO A 1 78 ? 13.393 -12.720 -16.847 1.00 93.56 78 PRO A CA 1
ATOM 622 C C . PRO A 1 78 ? 14.009 -12.448 -15.470 1.00 93.56 78 PRO A C 1
ATOM 624 O O . PRO A 1 78 ? 13.690 -11.462 -14.795 1.00 93.56 78 PRO A O 1
ATOM 627 N N . SER A 1 79 ? 14.933 -13.321 -15.079 1.00 92.81 79 SER A N 1
ATOM 628 C CA . SER A 1 79 ? 15.678 -13.209 -13.828 1.00 92.81 79 SER A CA 1
ATOM 629 C C . SER A 1 79 ? 16.713 -12.080 -13.876 1.00 92.81 79 SER A C 1
ATOM 631 O O . SER A 1 79 ? 17.311 -11.805 -14.918 1.00 92.81 79 SER A O 1
ATOM 633 N N . CYS A 1 80 ? 16.941 -11.434 -12.731 1.00 93.31 80 CYS A N 1
ATOM 634 C CA . CYS A 1 80 ? 17.994 -10.432 -12.575 1.00 93.31 80 CYS A CA 1
ATOM 635 C C . CYS A 1 80 ? 19.282 -11.066 -12.050 1.00 93.31 80 CYS A C 1
ATOM 637 O O . CYS A 1 80 ? 19.251 -12.065 -11.333 1.00 93.31 80 CYS A O 1
ATOM 639 N N . MET A 1 81 ? 20.417 -10.442 -12.356 1.00 93.25 81 MET A N 1
ATOM 640 C CA . MET A 1 81 ? 21.700 -10.793 -11.760 1.00 93.25 81 MET A CA 1
ATOM 641 C C . MET A 1 81 ? 21.886 -10.040 -10.441 1.00 93.25 81 MET A C 1
ATOM 643 O O . MET A 1 81 ? 21.809 -8.809 -10.388 1.00 93.25 81 MET A O 1
ATOM 647 N N . CYS A 1 82 ? 22.121 -10.800 -9.375 1.00 90.44 82 CYS A N 1
ATOM 648 C CA . CYS A 1 82 ? 22.400 -10.290 -8.035 1.00 90.44 82 CYS A CA 1
ATOM 649 C C . CYS A 1 82 ? 23.911 -10.236 -7.766 1.00 90.44 82 CYS A C 1
ATOM 651 O O . CYS A 1 82 ? 24.718 -10.689 -8.579 1.00 90.44 82 CYS A O 1
ATOM 653 N N . SER A 1 83 ? 24.289 -9.686 -6.611 1.00 91.75 83 SER A N 1
ATOM 654 C CA . SER A 1 83 ? 25.683 -9.654 -6.177 1.00 91.75 83 SER A CA 1
ATOM 655 C C . SER A 1 83 ? 26.264 -11.063 -6.045 1.00 91.75 83 SER A C 1
ATOM 657 O O . SER A 1 83 ? 25.622 -11.981 -5.532 1.00 91.75 83 SER A O 1
ATOM 659 N N . THR A 1 84 ? 27.510 -11.222 -6.484 1.00 91.88 84 THR A N 1
ATOM 660 C CA . THR A 1 84 ? 28.305 -12.439 -6.282 1.00 91.88 84 THR A CA 1
ATOM 661 C C . THR A 1 84 ? 29.473 -12.143 -5.344 1.00 91.88 84 THR A C 1
ATOM 663 O O . THR A 1 84 ? 29.693 -10.993 -4.953 1.00 91.88 84 THR A O 1
ATOM 666 N N . ARG A 1 85 ? 30.243 -13.171 -4.963 1.00 92.31 85 ARG A N 1
ATOM 667 C CA . ARG A 1 85 ? 31.448 -12.976 -4.136 1.00 92.31 85 ARG A CA 1
ATOM 668 C C . ARG A 1 85 ? 32.505 -12.133 -4.854 1.00 92.31 85 ARG A C 1
ATOM 670 O O . ARG A 1 85 ? 33.278 -11.442 -4.204 1.00 92.31 85 ARG A O 1
ATOM 677 N N . GLU A 1 86 ? 32.512 -12.177 -6.181 1.00 93.00 86 GLU A N 1
ATOM 678 C CA . GLU A 1 86 ? 33.459 -11.484 -7.051 1.00 93.00 86 GLU A CA 1
ATOM 679 C C . GLU A 1 86 ? 32.981 -10.069 -7.415 1.00 93.00 86 GLU A C 1
ATOM 681 O O . GLU A 1 86 ? 33.803 -9.173 -7.599 1.00 93.00 86 GLU A O 1
ATOM 686 N N . LYS A 1 87 ? 31.660 -9.847 -7.512 1.00 90.56 87 LYS A N 1
ATOM 687 C CA . LYS A 1 87 ? 31.064 -8.560 -7.899 1.00 90.56 87 LYS A CA 1
ATOM 688 C C . LYS A 1 87 ? 29.957 -8.149 -6.928 1.00 90.56 87 LYS A C 1
ATOM 690 O O . LYS A 1 87 ? 28.825 -8.628 -7.000 1.00 90.56 87 LYS A O 1
ATOM 695 N N . LEU A 1 88 ? 30.272 -7.187 -6.062 1.00 90.12 88 LEU A N 1
ATOM 696 C CA . LEU A 1 88 ? 29.297 -6.565 -5.168 1.00 90.12 88 LEU A CA 1
ATOM 697 C C . LEU A 1 88 ? 28.538 -5.451 -5.899 1.00 90.12 88 LEU A C 1
ATOM 699 O O . LEU A 1 88 ? 29.121 -4.457 -6.331 1.00 90.12 88 LEU A O 1
ATOM 703 N N . THR A 1 89 ? 27.222 -5.606 -6.013 1.00 87.00 89 THR A N 1
ATOM 704 C CA . THR A 1 89 ? 26.314 -4.631 -6.631 1.00 87.00 89 THR A CA 1
ATOM 705 C C . THR A 1 89 ? 25.274 -4.165 -5.620 1.00 87.00 89 THR A C 1
ATOM 707 O O . THR A 1 89 ? 24.697 -4.986 -4.912 1.00 87.00 89 THR A O 1
ATOM 710 N N . MET A 1 90 ? 24.994 -2.858 -5.566 1.00 83.19 90 MET A N 1
ATOM 711 C CA . MET A 1 90 ? 23.956 -2.315 -4.670 1.00 83.19 90 MET A CA 1
ATOM 712 C C . MET A 1 90 ? 22.528 -2.543 -5.182 1.00 83.19 90 MET A C 1
ATOM 714 O O . MET A 1 90 ? 21.611 -2.696 -4.384 1.00 83.19 90 MET A O 1
ATOM 718 N N . LEU A 1 91 ? 22.330 -2.533 -6.503 1.00 88.12 91 LEU A N 1
ATOM 719 C CA . LEU A 1 91 ? 21.047 -2.798 -7.155 1.00 88.12 91 LEU A CA 1
ATOM 720 C C . LEU A 1 91 ? 21.202 -3.999 -8.089 1.00 88.12 91 LEU A C 1
ATOM 722 O O . LEU A 1 91 ? 22.265 -4.121 -8.705 1.00 88.12 91 LEU A O 1
ATOM 726 N N . PRO A 1 92 ? 20.170 -4.847 -8.232 1.00 91.44 92 PRO A N 1
ATOM 727 C CA . PRO A 1 92 ? 20.224 -5.957 -9.169 1.00 91.44 92 PRO A CA 1
ATOM 728 C C . PRO A 1 92 ? 20.324 -5.455 -10.617 1.00 91.44 92 PRO A C 1
ATOM 730 O O . PRO A 1 92 ? 19.749 -4.429 -11.003 1.00 91.44 92 PRO A O 1
ATOM 733 N N . GLU A 1 93 ? 21.065 -6.197 -11.433 1.00 92.12 93 GLU A N 1
ATOM 734 C CA . GLU A 1 93 ? 21.168 -5.971 -12.872 1.00 92.12 93 GLU A CA 1
ATOM 735 C C . GLU A 1 93 ? 20.064 -6.770 -13.570 1.00 92.12 93 GLU A C 1
ATOM 737 O O . GLU A 1 93 ? 20.156 -7.982 -13.749 1.00 92.12 93 GLU A O 1
ATOM 742 N N . CYS A 1 94 ? 18.977 -6.080 -13.911 1.00 93.12 94 CYS A N 1
ATOM 743 C CA . CYS A 1 94 ? 17.790 -6.676 -14.515 1.00 93.12 94 CYS A CA 1
ATOM 744 C C . CYS A 1 94 ? 17.750 -6.444 -16.037 1.00 93.12 94 CYS A C 1
ATOM 746 O O . CYS A 1 94 ? 17.929 -5.295 -16.460 1.00 93.12 94 CYS A O 1
ATOM 748 N N . PRO A 1 95 ? 17.501 -7.485 -16.856 1.00 93.06 95 PRO A N 1
ATOM 749 C CA . PRO A 1 95 ? 17.313 -7.342 -18.301 1.00 93.06 95 PRO A CA 1
ATOM 750 C C . PRO A 1 95 ? 15.961 -6.693 -18.648 1.00 93.06 95 PRO A C 1
ATOM 752 O O . PRO A 1 95 ? 15.072 -6.567 -17.802 1.00 93.06 95 PRO A O 1
ATOM 755 N N . GLU A 1 96 ? 15.777 -6.300 -19.912 1.00 90.38 96 GLU A N 1
ATOM 756 C CA . GLU A 1 96 ? 14.482 -5.797 -20.388 1.00 90.38 96 GLU A CA 1
ATOM 757 C C . GLU A 1 96 ? 13.375 -6.850 -20.217 1.00 90.38 96 GLU A C 1
ATOM 759 O O . GLU A 1 96 ? 13.567 -8.035 -20.485 1.00 90.38 96 GLU A O 1
ATOM 764 N N . GLY A 1 97 ? 12.199 -6.410 -19.764 1.00 90.00 97 GLY A N 1
ATOM 765 C CA . GLY A 1 97 ? 11.069 -7.294 -19.464 1.00 90.00 97 GLY A CA 1
ATOM 766 C C . GLY A 1 97 ? 11.116 -7.950 -18.078 1.00 90.00 97 GLY A C 1
ATOM 767 O O . GLY A 1 97 ? 10.134 -8.580 -17.687 1.00 90.00 97 GLY A O 1
ATOM 768 N N . ALA A 1 98 ? 12.195 -7.783 -17.304 1.00 92.31 98 ALA A N 1
ATOM 769 C CA . ALA A 1 98 ? 12.224 -8.198 -15.902 1.00 92.31 98 ALA A CA 1
ATOM 770 C C . ALA A 1 98 ? 11.140 -7.459 -15.090 1.00 92.31 98 ALA A C 1
ATOM 772 O O . ALA A 1 98 ? 11.002 -6.239 -15.180 1.00 92.31 98 ALA A O 1
ATOM 773 N N . GLY A 1 99 ? 10.359 -8.204 -14.304 1.00 91.19 99 GLY A N 1
ATOM 774 C CA . GLY A 1 99 ? 9.163 -7.696 -13.616 1.00 91.19 99 GLY A CA 1
ATOM 775 C C . GLY A 1 99 ? 7.871 -7.853 -14.428 1.00 91.19 99 GLY A C 1
ATOM 776 O O . GLY A 1 99 ? 6.789 -7.517 -13.944 1.00 91.19 99 GLY A O 1
ATOM 777 N N . GLY A 1 100 ? 7.953 -8.404 -15.641 1.00 92.00 100 GLY A N 1
ATOM 778 C CA . GLY A 1 100 ? 6.795 -8.687 -16.481 1.00 92.00 100 GLY A CA 1
ATOM 779 C C . GLY A 1 100 ? 6.384 -7.508 -17.360 1.00 92.00 100 GLY A C 1
ATOM 780 O O . GLY A 1 100 ? 6.994 -6.438 -17.359 1.00 92.00 100 GLY A O 1
ATOM 781 N N . LEU A 1 101 ? 5.292 -7.695 -18.102 1.00 91.88 101 LEU A N 1
ATOM 782 C CA . LEU A 1 101 ? 4.629 -6.599 -18.809 1.00 91.88 101 LEU A CA 1
ATOM 783 C C . LEU A 1 101 ? 4.149 -5.533 -17.808 1.00 91.88 101 LEU A C 1
ATOM 785 O O . LEU A 1 101 ? 3.764 -5.897 -16.688 1.00 91.88 101 LEU A O 1
ATOM 789 N N . PRO A 1 102 ? 4.138 -4.240 -18.179 1.00 93.19 102 PRO A N 1
ATOM 790 C CA . PRO A 1 102 ? 3.725 -3.174 -17.277 1.00 93.19 102 PRO A CA 1
ATOM 791 C C . PRO A 1 102 ? 2.272 -3.384 -16.824 1.00 93.19 102 PRO A C 1
ATOM 793 O O . PRO A 1 102 ? 1.429 -3.783 -17.633 1.00 93.19 102 PRO A O 1
ATOM 796 N N . PRO A 1 103 ? 1.965 -3.150 -15.539 1.00 95.69 103 PRO A N 1
ATOM 797 C CA . PRO A 1 103 ? 0.603 -3.262 -15.039 1.00 95.69 103 PRO A CA 1
ATOM 798 C C . PRO A 1 103 ? -0.305 -2.173 -15.631 1.00 95.69 103 PRO A C 1
ATOM 800 O O . PRO A 1 103 ? 0.185 -1.107 -16.029 1.00 95.69 103 PRO A O 1
ATOM 803 N N . PRO A 1 104 ? -1.632 -2.393 -15.648 1.00 96.56 104 PRO A N 1
ATOM 804 C CA . PRO A 1 104 ? -2.591 -1.319 -15.854 1.00 96.56 104 PRO A CA 1
ATOM 805 C C . PRO A 1 104 ? -2.340 -0.198 -14.847 1.00 96.56 104 PRO A C 1
ATOM 807 O O . PRO A 1 104 ? -2.128 -0.444 -13.657 1.00 96.56 104 PRO A O 1
ATOM 810 N N . GLN A 1 105 ? -2.357 1.040 -15.325 1.00 96.12 105 GLN A N 1
ATOM 811 C CA . GLN A 1 105 ? -2.146 2.204 -14.479 1.00 96.12 105 GLN A CA 1
ATOM 812 C C . GLN A 1 105 ? -3.115 3.330 -14.820 1.00 96.12 105 GLN A C 1
ATOM 814 O O . GLN A 1 105 ? -3.619 3.422 -15.942 1.00 96.12 105 GLN A O 1
ATOM 819 N N . ARG A 1 106 ? -3.355 4.206 -13.846 1.00 94.50 106 ARG A N 1
ATOM 820 C CA . ARG A 1 106 ? -4.107 5.449 -14.033 1.00 94.50 106 ARG A CA 1
ATOM 821 C C . ARG A 1 106 ? -3.620 6.536 -13.089 1.00 94.50 106 ARG A C 1
ATOM 823 O O . ARG A 1 106 ? -3.077 6.259 -12.026 1.00 94.50 106 ARG A O 1
ATOM 830 N N . ILE A 1 107 ? -3.864 7.776 -13.473 1.00 93.25 107 ILE A N 1
ATOM 831 C CA . ILE A 1 107 ? -3.691 8.953 -12.624 1.00 93.25 107 ILE A CA 1
ATOM 832 C C . ILE A 1 107 ? -4.925 9.097 -11.729 1.00 93.25 107 ILE A C 1
ATOM 834 O O . ILE A 1 107 ? -6.055 9.129 -12.230 1.00 93.25 107 ILE A O 1
ATOM 838 N N . GLN A 1 108 ? -4.690 9.166 -10.421 1.00 91.50 108 GLN A N 1
ATOM 839 C CA . GLN A 1 108 ? -5.687 9.437 -9.389 1.00 91.50 108 GLN A CA 1
ATOM 840 C C . GLN A 1 108 ? -5.991 10.934 -9.280 1.00 91.50 108 GLN A C 1
ATOM 842 O O . GLN A 1 108 ? -5.192 11.779 -9.687 1.00 91.50 108 GLN A O 1
ATOM 847 N N . ARG A 1 109 ? -7.133 11.282 -8.673 1.00 88.62 109 ARG A N 1
ATOM 848 C CA . ARG A 1 109 ? -7.528 12.689 -8.439 1.00 88.62 109 ARG A CA 1
ATOM 849 C C . ARG A 1 109 ? -6.488 13.461 -7.616 1.00 88.62 109 ARG A C 1
ATOM 851 O O . ARG A 1 109 ? -6.264 14.647 -7.843 1.00 88.62 109 ARG A O 1
ATOM 858 N N . SER A 1 110 ? -5.817 12.764 -6.707 1.00 87.12 110 SER A N 1
ATOM 859 C CA . SER A 1 110 ? -4.730 13.236 -5.846 1.00 87.12 110 SER A CA 1
ATOM 860 C C . SER A 1 110 ? -3.361 13.313 -6.539 1.00 87.12 110 SER A C 1
ATOM 862 O O . SER A 1 110 ? -2.382 13.675 -5.887 1.00 87.12 110 SER A O 1
ATOM 864 N N . THR A 1 111 ? -3.307 13.117 -7.865 1.00 88.62 111 THR A N 1
ATOM 865 C CA . THR A 1 111 ? -2.161 13.251 -8.796 1.00 88.62 111 THR A CA 1
ATOM 866 C C . THR A 1 111 ? -1.146 12.106 -8.834 1.00 88.62 111 THR A C 1
ATOM 868 O O . THR A 1 111 ? -0.302 12.077 -9.731 1.00 88.62 111 THR A O 1
ATOM 871 N N . GLU A 1 112 ? -1.230 11.127 -7.936 1.00 91.00 112 GLU A N 1
ATOM 872 C CA . GLU A 1 112 ? -0.412 9.915 -8.014 1.00 91.00 112 GLU A CA 1
ATOM 873 C C . GLU A 1 112 ? -0.821 8.985 -9.164 1.00 91.00 112 GLU A C 1
ATOM 875 O O . GLU A 1 112 ? -1.974 8.940 -9.597 1.00 91.00 112 GLU A O 1
ATOM 880 N N . ILE A 1 113 ? 0.148 8.210 -9.651 1.00 93.94 113 ILE A N 1
ATOM 881 C CA . ILE A 1 113 ? -0.073 7.144 -10.626 1.00 93.94 113 ILE A CA 1
ATOM 882 C C . ILE A 1 113 ? -0.298 5.850 -9.847 1.00 93.94 113 ILE A C 1
ATOM 884 O O . ILE A 1 113 ? 0.633 5.317 -9.243 1.00 93.94 113 ILE A O 1
ATOM 888 N N . LEU A 1 114 ? -1.527 5.343 -9.865 1.00 95.25 114 LEU A N 1
ATOM 889 C CA . LEU A 1 114 ? -1.886 4.072 -9.250 1.00 95.25 114 LEU A CA 1
ATOM 890 C C . LEU A 1 114 ? -1.709 2.930 -10.254 1.00 95.25 114 LEU A C 1
ATOM 892 O O . LEU A 1 114 ? -2.254 2.984 -11.357 1.00 95.25 114 LEU A O 1
ATOM 896 N N . GLN A 1 115 ? -0.982 1.893 -9.847 1.00 96.44 115 GLN A N 1
ATOM 897 C CA . GLN A 1 115 ? -0.760 0.663 -10.605 1.00 96.44 115 GLN A CA 1
ATOM 898 C C . GLN A 1 115 ? -1.556 -0.498 -10.003 1.00 96.44 115 GLN A C 1
ATOM 900 O O . GLN A 1 115 ? -1.562 -0.677 -8.785 1.00 96.44 115 GLN A O 1
ATOM 905 N N . ASP A 1 116 ? -2.199 -1.290 -10.855 1.00 95.75 116 ASP A N 1
ATOM 906 C CA . ASP A 1 116 ? -2.869 -2.525 -10.450 1.00 95.75 116 ASP A CA 1
ATOM 907 C C . ASP A 1 116 ? -1.887 -3.702 -10.500 1.00 95.75 116 ASP A C 1
ATOM 909 O O . ASP A 1 116 ? -1.463 -4.133 -11.576 1.00 95.75 116 ASP A O 1
ATOM 913 N N . LEU A 1 117 ? -1.497 -4.202 -9.328 1.00 95.44 117 LEU A N 1
ATOM 914 C CA . LEU A 1 117 ? -0.609 -5.358 -9.183 1.00 95.44 117 LEU A CA 1
ATOM 915 C C . LEU A 1 117 ? -1.352 -6.640 -8.795 1.00 95.44 117 LEU A C 1
ATOM 917 O O . LEU A 1 117 ? -0.709 -7.616 -8.411 1.00 95.44 117 LEU A O 1
ATOM 921 N N . THR A 1 118 ? -2.678 -6.660 -8.926 1.00 92.06 118 THR A N 1
ATOM 922 C CA . THR A 1 118 ? -3.496 -7.852 -8.690 1.00 92.06 118 THR A CA 1
ATOM 923 C C . THR A 1 118 ? -2.972 -9.041 -9.506 1.00 92.06 118 THR A C 1
ATOM 925 O O . THR A 1 118 ? -2.592 -8.896 -10.671 1.00 92.06 118 THR A O 1
ATOM 928 N N . ASN A 1 119 ? -2.941 -10.228 -8.890 1.00 88.69 119 ASN A N 1
ATOM 929 C CA . ASN A 1 119 ? -2.393 -11.468 -9.464 1.00 88.69 119 ASN A CA 1
ATOM 930 C C . ASN A 1 119 ? -0.892 -11.425 -9.812 1.00 88.69 119 ASN A C 1
ATOM 932 O O . ASN A 1 119 ? -0.438 -12.159 -10.692 1.00 88.69 119 ASN A O 1
ATOM 936 N N . ARG A 1 120 ? -0.099 -10.582 -9.141 1.00 90.56 120 ARG A N 1
ATOM 937 C CA . ARG A 1 120 ? 1.362 -10.559 -9.297 1.00 90.56 120 ARG A CA 1
ATOM 938 C C . ARG A 1 120 ? 2.067 -10.885 -7.996 1.00 90.56 120 ARG A C 1
ATOM 940 O O . ARG A 1 120 ? 1.616 -10.537 -6.909 1.00 90.56 120 ARG A O 1
ATOM 947 N N . ASN A 1 121 ? 3.254 -11.469 -8.121 1.00 92.00 121 ASN A N 1
ATOM 948 C CA . ASN A 1 121 ? 4.189 -11.5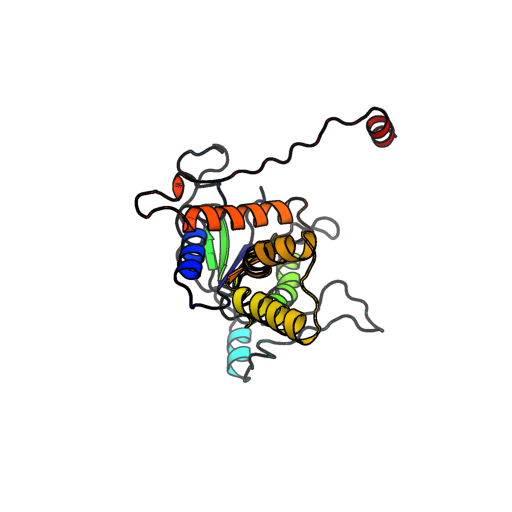15 -7.010 1.00 92.00 121 ASN A CA 1
ATOM 949 C C . ASN A 1 121 ? 4.742 -10.101 -6.765 1.00 92.00 121 ASN A C 1
ATOM 951 O O . ASN A 1 121 ? 5.597 -9.611 -7.506 1.00 92.00 121 ASN A O 1
ATOM 955 N N . ILE A 1 122 ? 4.215 -9.439 -5.735 1.00 93.38 122 ILE A N 1
ATOM 956 C CA . ILE A 1 122 ? 4.531 -8.044 -5.415 1.00 93.38 122 ILE A CA 1
ATOM 957 C C . ILE A 1 122 ? 6.015 -7.890 -5.086 1.00 93.38 122 ILE A C 1
ATOM 959 O O . ILE A 1 122 ? 6.659 -6.991 -5.616 1.00 93.38 122 ILE A O 1
ATOM 963 N N . SER A 1 123 ? 6.584 -8.784 -4.275 1.00 93.12 123 SER A N 1
ATOM 964 C CA . SER A 1 123 ? 8.001 -8.732 -3.900 1.00 93.12 123 SER A CA 1
ATOM 965 C C . SER A 1 123 ? 8.915 -8.823 -5.124 1.00 93.12 123 SER A C 1
ATOM 967 O O . SER A 1 123 ? 9.820 -8.000 -5.272 1.00 93.12 123 SER A O 1
ATOM 969 N N . ASP A 1 124 ? 8.643 -9.767 -6.033 1.00 93.25 124 ASP A N 1
ATOM 970 C CA . ASP A 1 124 ? 9.399 -9.917 -7.285 1.00 93.25 124 ASP A CA 1
ATOM 971 C C . ASP A 1 124 ? 9.282 -8.659 -8.157 1.00 93.25 124 ASP A C 1
ATOM 973 O O . ASP A 1 124 ? 10.285 -8.078 -8.577 1.00 93.25 124 ASP A O 1
ATOM 977 N N . PHE A 1 125 ? 8.056 -8.168 -8.356 1.00 94.38 125 PHE A N 1
ATOM 978 C CA . PHE A 1 125 ? 7.796 -6.970 -9.148 1.00 94.38 125 PHE A CA 1
ATOM 979 C C . PHE A 1 125 ? 8.510 -5.736 -8.586 1.00 94.38 125 PHE A C 1
ATOM 981 O O . PHE A 1 125 ? 9.144 -4.986 -9.334 1.00 94.38 125 PHE A O 1
ATOM 988 N N . LEU A 1 126 ? 8.428 -5.509 -7.272 1.00 94.44 126 LEU A N 1
ATOM 989 C CA . LEU A 1 126 ? 9.053 -4.361 -6.622 1.00 94.44 126 LEU A CA 1
ATOM 990 C C . LEU A 1 126 ? 10.574 -4.402 -6.785 1.00 94.44 126 LEU A C 1
ATOM 992 O O . LEU A 1 126 ? 11.150 -3.404 -7.210 1.00 94.44 126 LEU A O 1
ATOM 996 N N . VAL A 1 127 ? 11.215 -5.547 -6.531 1.00 92.88 127 VAL A N 1
ATOM 997 C CA . VAL A 1 127 ? 12.676 -5.687 -6.642 1.00 92.88 127 VAL A CA 1
ATOM 998 C C . VAL A 1 127 ? 13.146 -5.533 -8.089 1.00 92.88 127 VAL A C 1
ATOM 1000 O O . VAL A 1 127 ? 14.098 -4.792 -8.340 1.00 92.88 127 VAL A O 1
ATOM 1003 N N . LYS A 1 128 ? 12.475 -6.177 -9.053 1.00 94.50 128 LYS A N 1
ATOM 1004 C CA . LYS A 1 128 ? 12.881 -6.144 -10.468 1.00 94.50 128 LYS A CA 1
ATOM 1005 C C . LYS A 1 128 ? 12.666 -4.778 -11.125 1.00 94.50 128 LYS A C 1
ATOM 1007 O O . LYS A 1 128 ? 13.463 -4.370 -11.968 1.00 94.50 128 LYS A O 1
ATOM 1012 N N . THR A 1 129 ? 11.621 -4.041 -10.733 1.00 93.06 129 THR A N 1
ATOM 1013 C CA . THR A 1 129 ? 11.296 -2.731 -11.337 1.00 93.06 129 THR A CA 1
ATOM 1014 C C . THR A 1 129 ? 12.001 -1.549 -10.676 1.00 93.06 129 THR A C 1
ATOM 1016 O O . THR A 1 129 ? 12.169 -0.501 -11.306 1.00 93.06 129 THR A O 1
ATOM 1019 N N . TYR A 1 130 ? 12.460 -1.702 -9.433 1.00 91.25 130 TYR A N 1
ATOM 1020 C CA . TYR A 1 130 ? 13.097 -0.627 -8.675 1.00 91.25 130 TYR A CA 1
ATOM 1021 C C . TYR A 1 130 ? 14.336 -0.014 -9.363 1.00 91.25 130 TYR A C 1
ATOM 1023 O O . TYR A 1 130 ? 14.394 1.214 -9.462 1.00 91.25 130 TYR A O 1
ATOM 1031 N N . PRO A 1 131 ? 15.289 -0.786 -9.934 1.00 89.94 131 PRO A N 1
ATOM 1032 C CA . PRO A 1 131 ? 16.442 -0.201 -10.619 1.00 89.94 131 PRO A CA 1
ATOM 1033 C C . PRO A 1 131 ? 16.059 0.702 -11.794 1.00 89.94 131 PRO A C 1
ATOM 1035 O O . PRO A 1 131 ? 16.694 1.733 -12.002 1.00 89.94 131 PRO A O 1
ATOM 1038 N N . ALA A 1 132 ? 15.030 0.335 -12.563 1.00 88.31 132 ALA A N 1
ATOM 1039 C CA . ALA A 1 132 ? 14.568 1.131 -13.698 1.00 88.31 132 ALA A CA 1
ATOM 1040 C C . ALA A 1 132 ? 13.922 2.447 -13.236 1.00 88.31 132 ALA A C 1
ATOM 1042 O O . ALA A 1 132 ? 14.238 3.507 -13.780 1.00 88.31 132 ALA A O 1
ATOM 1043 N N . LEU A 1 133 ? 13.089 2.392 -12.189 1.00 87.44 133 LEU A N 1
ATOM 1044 C CA . LEU A 1 133 ? 12.470 3.578 -11.587 1.00 87.44 133 LEU A CA 1
ATOM 1045 C C . LEU A 1 133 ? 13.529 4.559 -11.078 1.00 87.44 133 LEU A C 1
ATOM 1047 O O . LEU A 1 133 ? 13.505 5.735 -11.437 1.00 87.44 133 LEU A O 1
ATOM 1051 N N . ILE A 1 134 ? 14.512 4.065 -10.327 1.00 85.44 134 ILE A N 1
ATOM 1052 C CA . ILE A 1 134 ? 15.584 4.890 -9.764 1.00 85.44 134 ILE A CA 1
ATOM 1053 C C . ILE A 1 134 ? 16.514 5.454 -10.843 1.00 85.44 134 ILE A C 1
ATOM 1055 O O . ILE A 1 134 ? 16.894 6.619 -10.779 1.00 85.44 134 ILE A O 1
ATOM 1059 N N . ARG A 1 135 ? 16.866 4.675 -11.875 1.00 83.88 135 ARG A N 1
ATOM 1060 C CA . ARG A 1 135 ? 17.681 5.170 -13.003 1.00 83.88 135 ARG A CA 1
ATOM 1061 C C . ARG A 1 135 ? 17.012 6.315 -13.749 1.00 83.88 135 ARG A C 1
ATOM 1063 O O . ARG A 1 135 ? 17.709 7.228 -14.175 1.00 83.88 135 ARG A O 1
ATOM 1070 N N . SER A 1 136 ? 15.686 6.296 -13.859 1.00 77.88 136 SER A N 1
ATOM 1071 C CA . SER A 1 136 ? 14.933 7.392 -14.475 1.00 77.88 136 SER A CA 1
ATOM 1072 C C . SER A 1 136 ? 14.912 8.669 -13.622 1.00 77.88 136 SER A C 1
ATOM 1074 O O . SER A 1 136 ? 14.803 9.767 -14.165 1.00 77.88 136 SER A O 1
ATOM 1076 N N . SER A 1 137 ? 15.044 8.543 -12.295 1.00 74.31 137 SER A N 1
ATOM 1077 C CA . SER A 1 137 ? 15.001 9.663 -11.346 1.00 74.31 137 SER A CA 1
ATOM 1078 C C . SER A 1 137 ? 16.375 10.123 -10.845 1.00 74.31 137 SER A C 1
ATOM 1080 O O . SER A 1 137 ? 16.472 11.126 -10.128 1.00 74.31 137 SER A O 1
ATOM 1082 N N . LEU A 1 138 ? 17.440 9.416 -11.229 1.00 70.75 138 LEU A N 1
ATOM 1083 C CA . LEU A 1 138 ? 18.831 9.716 -10.912 1.00 70.75 138 LEU A CA 1
ATOM 1084 C C . LEU A 1 138 ? 19.262 11.019 -11.602 1.00 70.75 138 LEU A C 1
ATOM 1086 O O . LEU A 1 138 ? 19.631 11.032 -12.773 1.00 70.75 138 LEU A O 1
ATOM 1090 N N . LYS A 1 139 ? 19.248 12.128 -10.853 1.00 65.38 139 LYS A N 1
ATOM 1091 C CA . LYS A 1 139 ? 19.823 13.407 -11.304 1.00 65.38 139 LYS A CA 1
ATOM 1092 C C . LYS A 1 139 ? 21.333 13.465 -11.056 1.00 65.38 139 LYS A C 1
ATOM 1094 O O . LYS A 1 139 ? 22.065 14.043 -11.851 1.00 65.38 139 LYS A O 1
ATOM 1099 N N . SER A 1 140 ? 21.810 12.871 -9.958 1.00 66.44 140 SER A N 1
ATOM 1100 C CA . SER A 1 140 ? 23.239 12.692 -9.654 1.00 66.44 140 SER A CA 1
ATOM 1101 C C . SER A 1 140 ? 23.457 11.531 -8.674 1.00 66.44 140 SER A C 1
ATOM 1103 O O . SER A 1 140 ? 22.500 11.021 -8.096 1.00 66.44 140 SER A O 1
ATOM 1105 N N . LYS A 1 141 ? 24.718 11.139 -8.425 1.00 62.44 141 LYS A N 1
ATOM 1106 C CA . LYS A 1 141 ? 25.072 10.060 -7.476 1.00 62.44 141 LYS A CA 1
ATOM 1107 C C . LYS A 1 141 ? 24.589 10.317 -6.035 1.00 62.44 141 LYS A C 1
ATOM 1109 O O . LYS A 1 141 ? 24.413 9.362 -5.287 1.00 62.44 141 LYS A O 1
ATOM 1114 N N . PHE A 1 142 ? 24.377 11.580 -5.656 1.00 57.69 142 PHE A N 1
ATOM 1115 C CA . PHE A 1 142 ? 23.976 11.984 -4.300 1.00 57.69 142 PHE A CA 1
ATOM 1116 C C . PHE A 1 142 ? 22.491 12.346 -4.182 1.00 57.69 142 PHE A C 1
ATOM 1118 O O . PHE A 1 142 ? 21.951 12.343 -3.081 1.00 57.69 142 PHE A O 1
ATOM 1125 N N . TRP A 1 143 ? 21.827 12.641 -5.305 1.00 59.69 143 TRP A N 1
ATOM 1126 C CA . TRP A 1 143 ? 20.452 13.135 -5.328 1.00 59.69 143 TRP A CA 1
ATOM 1127 C C . TRP A 1 143 ? 19.575 12.225 -6.178 1.00 59.69 143 TRP A C 1
ATOM 1129 O O . TRP A 1 143 ? 19.562 12.306 -7.411 1.00 59.69 143 TRP A O 1
ATOM 1139 N N . VAL A 1 144 ? 18.830 11.367 -5.485 1.00 66.88 144 VAL A N 1
ATOM 1140 C CA . VAL A 1 144 ? 17.847 10.456 -6.065 1.00 66.88 144 VAL A CA 1
ATOM 1141 C C . VAL A 1 144 ? 16.497 10.777 -5.453 1.00 66.88 144 VAL A C 1
ATOM 1143 O O . VAL A 1 144 ? 16.310 10.625 -4.247 1.00 66.88 144 VAL A O 1
ATOM 1146 N N . ASN A 1 145 ? 15.555 11.205 -6.291 1.00 75.44 145 ASN A N 1
ATOM 1147 C CA . ASN A 1 145 ? 14.168 11.305 -5.867 1.00 75.44 145 ASN A CA 1
ATOM 1148 C C . ASN A 1 145 ? 13.540 9.919 -5.967 1.00 75.44 145 ASN A C 1
ATOM 1150 O O . ASN A 1 145 ? 13.486 9.330 -7.049 1.00 75.44 145 ASN A O 1
ATOM 1154 N N . GLU A 1 146 ? 13.075 9.407 -4.835 1.00 85.12 146 GLU A N 1
ATOM 1155 C CA . GLU A 1 146 ? 12.276 8.193 -4.824 1.00 85.12 146 GLU A CA 1
ATOM 1156 C C . GLU A 1 146 ? 10.963 8.450 -5.570 1.00 85.12 146 GLU A C 1
ATOM 1158 O O . GLU A 1 146 ? 10.345 9.505 -5.420 1.00 85.12 146 GLU A O 1
ATOM 1163 N N . GLN A 1 147 ? 10.557 7.497 -6.406 1.00 88.12 147 GLN A N 1
ATOM 1164 C CA . GLN A 1 147 ? 9.314 7.609 -7.168 1.00 88.12 147 GLN A CA 1
ATOM 1165 C C . GLN A 1 147 ? 8.220 6.699 -6.630 1.00 88.12 147 GLN A C 1
ATOM 1167 O O . GLN A 1 147 ? 7.060 6.907 -6.972 1.00 88.12 147 GLN A O 1
ATOM 1172 N N . ARG A 1 148 ? 8.555 5.717 -5.787 1.00 92.94 148 ARG A N 1
ATOM 1173 C CA . ARG A 1 148 ? 7.579 4.842 -5.141 1.00 92.94 148 ARG A CA 1
ATOM 1174 C C . ARG A 1 148 ? 7.837 4.790 -3.641 1.00 92.94 148 ARG A C 1
ATOM 1176 O O . ARG A 1 148 ? 8.770 4.139 -3.171 1.00 92.94 148 ARG A O 1
ATOM 1183 N N . TYR A 1 149 ? 6.961 5.446 -2.886 1.00 93.69 149 TYR A N 1
ATOM 1184 C CA . TYR A 1 149 ? 7.046 5.488 -1.427 1.00 93.69 149 TYR A CA 1
ATOM 1185 C C . TYR A 1 149 ? 6.246 4.376 -0.735 1.00 93.69 149 TYR A C 1
ATOM 1187 O O . TYR A 1 149 ? 6.478 4.114 0.443 1.00 93.69 149 TYR A O 1
ATOM 1195 N N . GLY A 1 150 ? 5.344 3.698 -1.450 1.00 95.12 150 GLY A N 1
ATOM 1196 C CA . GLY A 1 150 ? 4.570 2.586 -0.903 1.00 95.12 150 GLY A CA 1
ATOM 1197 C C . GLY A 1 150 ? 3.381 2.152 -1.761 1.00 95.12 150 GLY A C 1
ATOM 1198 O O . GLY A 1 150 ? 3.171 2.656 -2.870 1.00 95.12 150 GLY A O 1
ATOM 1199 N N . GLY A 1 151 ? 2.605 1.214 -1.228 1.00 96.00 151 GLY A N 1
ATOM 1200 C CA . GLY A 1 151 ? 1.394 0.652 -1.823 1.00 96.00 151 GLY A CA 1
ATOM 1201 C C . GLY A 1 151 ? 0.629 -0.223 -0.832 1.00 96.00 151 GLY A C 1
ATOM 1202 O O . GLY A 1 151 ? 1.082 -0.451 0.291 1.00 96.00 151 GLY A O 1
ATOM 1203 N N . ILE A 1 152 ? -0.548 -0.693 -1.236 1.00 95.88 152 ILE A N 1
ATOM 1204 C CA . ILE A 1 152 ? -1.461 -1.460 -0.377 1.00 95.88 152 ILE A CA 1
ATOM 1205 C C . ILE A 1 152 ? -1.798 -2.797 -1.037 1.00 95.88 152 ILE A C 1
ATOM 1207 O O . ILE A 1 152 ? -2.056 -2.857 -2.233 1.00 95.88 152 ILE A O 1
ATOM 1211 N N . SER A 1 153 ? -1.841 -3.872 -0.260 1.00 94.69 153 SER A N 1
ATOM 1212 C CA . SER A 1 153 ? -2.426 -5.144 -0.696 1.00 94.69 153 SER A CA 1
ATOM 1213 C C . SER A 1 153 ? -3.596 -5.509 0.198 1.00 94.69 153 SER A C 1
ATOM 1215 O O . SER A 1 153 ? -3.506 -5.375 1.416 1.00 94.69 153 SER A O 1
ATOM 1217 N N . ILE A 1 154 ? -4.679 -5.976 -0.405 1.00 92.38 154 ILE A N 1
ATOM 1218 C CA . ILE A 1 154 ? -5.934 -6.316 0.260 1.00 92.38 154 ILE A CA 1
ATOM 1219 C C . ILE A 1 154 ? -6.176 -7.812 0.081 1.00 92.38 154 ILE A C 1
ATOM 1221 O O . ILE A 1 154 ? -6.022 -8.327 -1.026 1.00 92.38 154 ILE A O 1
ATOM 1225 N N . GLY A 1 155 ? -6.587 -8.499 1.147 1.00 84.38 155 GLY A N 1
ATOM 1226 C CA . GLY A 1 155 ? -7.033 -9.889 1.058 1.00 84.38 155 GLY A CA 1
ATOM 1227 C C . GLY A 1 155 ? -5.925 -10.921 1.233 1.00 84.38 155 GLY A C 1
ATOM 1228 O O . GLY A 1 155 ? -5.903 -11.928 0.529 1.00 84.38 155 GLY A O 1
ATOM 1229 N N . GLY A 1 156 ? -4.995 -10.699 2.163 1.00 75.25 156 GLY A N 1
ATOM 1230 C CA . GLY A 1 156 ? -4.185 -11.808 2.659 1.00 75.25 156 GLY A CA 1
ATOM 1231 C C . GLY A 1 156 ? -5.000 -12.626 3.659 1.00 75.25 156 GLY A C 1
ATOM 1232 O O . GLY A 1 156 ? -5.501 -12.070 4.632 1.00 75.25 156 GLY A O 1
ATOM 1233 N N . LYS A 1 157 ? -5.115 -13.938 3.428 1.00 73.00 157 LYS A N 1
ATOM 1234 C CA . LYS A 1 157 ? -5.711 -14.857 4.401 1.00 73.00 157 LYS A CA 1
ATOM 1235 C C . LYS A 1 157 ? -4.663 -15.377 5.364 1.00 73.00 157 LYS A C 1
ATOM 1237 O O . LYS A 1 157 ? -3.698 -16.015 4.936 1.00 73.00 157 LYS A O 1
ATOM 1242 N N . LEU A 1 158 ? -4.852 -15.109 6.649 1.00 74.75 158 LEU A N 1
ATOM 1243 C CA . LEU A 1 158 ? -4.080 -15.769 7.696 1.00 74.75 158 LEU A CA 1
ATOM 1244 C C . LEU A 1 158 ? -4.729 -17.117 8.042 1.00 74.75 158 LEU A C 1
ATOM 1246 O O . LEU A 1 158 ? -5.957 -17.224 8.018 1.00 74.75 158 LEU A O 1
ATOM 1250 N N . PRO A 1 159 ? -3.931 -18.163 8.316 1.00 76.75 159 PRO A N 1
ATOM 1251 C CA . PRO A 1 159 ? -4.466 -19.448 8.741 1.00 76.75 159 PRO A CA 1
ATOM 1252 C C . PRO A 1 159 ? -5.063 -19.298 10.142 1.00 76.75 159 PRO A C 1
ATOM 1254 O O . PRO A 1 159 ? -4.324 -19.292 11.115 1.00 76.75 159 PRO A O 1
ATOM 1257 N N . VAL A 1 160 ? -6.387 -19.173 10.232 1.00 75.31 160 VAL A N 1
ATOM 1258 C CA . VAL A 1 160 ? -7.085 -19.063 11.518 1.00 75.31 160 VAL A CA 1
ATOM 1259 C C . VAL A 1 160 ? -7.057 -20.410 12.241 1.00 75.31 160 VAL A C 1
ATOM 1261 O O . VAL A 1 160 ? -7.232 -21.466 11.622 1.00 75.31 160 VAL A O 1
ATOM 1264 N N . LEU A 1 161 ? -6.871 -20.380 13.562 1.00 77.50 161 LEU A N 1
ATOM 1265 C CA . LEU A 1 161 ? -6.998 -21.566 14.409 1.00 77.50 161 LEU A CA 1
ATOM 1266 C C . LEU A 1 161 ? -8.366 -22.254 14.203 1.00 77.50 161 LEU A C 1
ATOM 1268 O O . LEU A 1 161 ? -9.405 -21.623 14.394 1.00 77.50 161 LEU A O 1
ATOM 1272 N N . PRO A 1 162 ? -8.407 -23.567 13.899 1.00 79.88 162 PRO A N 1
ATOM 1273 C CA . PRO A 1 162 ? -9.660 -24.293 13.671 1.00 79.88 162 PRO A CA 1
ATOM 1274 C C . PRO A 1 162 ? -10.414 -24.628 14.971 1.00 79.88 162 PRO A C 1
ATOM 1276 O O . PRO A 1 162 ? -11.394 -25.370 14.945 1.00 79.88 162 PRO A O 1
ATOM 1279 N N . ILE A 1 163 ? -9.934 -24.144 16.119 1.00 82.81 163 ILE A N 1
ATOM 1280 C CA . ILE A 1 163 ? -10.449 -24.478 17.446 1.00 82.81 163 ILE A CA 1
ATOM 1281 C C . ILE A 1 163 ? -11.258 -23.294 17.960 1.00 82.81 163 ILE A C 1
ATOM 1283 O O . ILE A 1 163 ? -10.736 -22.186 18.079 1.00 82.81 163 ILE A O 1
ATOM 1287 N N . THR A 1 164 ? -12.521 -23.538 18.307 1.00 84.00 164 THR A N 1
ATOM 1288 C CA . THR A 1 164 ? -13.332 -22.535 18.993 1.00 84.00 164 THR A CA 1
ATOM 1289 C C . THR A 1 164 ? -12.896 -22.421 20.446 1.00 84.00 164 THR A C 1
ATOM 1291 O O . THR A 1 164 ? -12.464 -23.390 21.081 1.00 84.00 164 THR A O 1
ATOM 1294 N N . ALA A 1 165 ? -13.006 -21.222 20.996 1.00 84.56 165 ALA A N 1
ATOM 1295 C CA . ALA A 1 165 ? -12.602 -20.998 22.369 1.00 84.56 165 ALA A CA 1
ATOM 1296 C C . ALA A 1 165 ? -13.471 -21.756 23.369 1.00 84.56 165 ALA A C 1
ATOM 1298 O O . ALA A 1 165 ? -12.971 -22.214 24.392 1.00 84.56 165 ALA A O 1
ATOM 1299 N N . GLU A 1 166 ? -14.750 -21.929 23.048 1.00 86.94 166 GLU A N 1
ATOM 1300 C CA . GLU A 1 166 ? -15.695 -22.704 23.840 1.00 86.94 166 GLU A CA 1
ATOM 1301 C C . GLU A 1 166 ? -15.235 -24.160 23.930 1.00 86.94 166 GLU A C 1
ATOM 1303 O O . GLU A 1 166 ? -15.147 -24.699 25.031 1.00 86.94 166 GLU A O 1
ATOM 1308 N N . ALA A 1 167 ? -14.836 -24.759 22.801 1.00 90.19 167 ALA A N 1
ATOM 1309 C CA . ALA A 1 167 ? -14.326 -26.126 22.770 1.00 90.19 167 ALA A CA 1
ATOM 1310 C C . ALA A 1 167 ? -13.020 -26.270 23.564 1.00 90.19 167 ALA A C 1
ATOM 1312 O O . ALA A 1 167 ? -12.822 -27.271 24.251 1.00 90.19 167 ALA A O 1
ATOM 1313 N N . LEU A 1 168 ? -12.134 -25.267 23.512 1.00 89.50 168 LEU A N 1
ATOM 1314 C CA . LEU A 1 168 ? -10.899 -25.272 24.298 1.00 89.50 168 LEU A CA 1
ATOM 1315 C C . LEU A 1 168 ? -11.182 -25.190 25.805 1.00 89.50 168 LEU A C 1
ATOM 1317 O O . LEU A 1 168 ? -10.606 -25.950 26.584 1.00 89.50 168 LEU A O 1
ATOM 1321 N N . VAL A 1 169 ? -12.065 -24.280 26.222 1.00 89.88 169 VAL A N 1
ATOM 1322 C CA . VAL A 1 169 ? -12.444 -24.108 27.633 1.00 89.88 169 VAL A CA 1
ATOM 1323 C C . VAL A 1 169 ? -13.153 -25.357 28.160 1.00 89.88 169 VAL A C 1
ATOM 1325 O O . VAL A 1 169 ? -12.843 -25.820 29.259 1.00 89.88 169 VAL A O 1
ATOM 1328 N N . GLU A 1 170 ? -14.054 -25.942 27.373 1.00 90.94 170 GLU A N 1
ATOM 1329 C CA . GLU A 1 170 ? -14.752 -27.185 27.708 1.00 90.94 170 GLU A CA 1
ATOM 1330 C C . GLU A 1 170 ? -13.774 -28.360 27.840 1.00 90.94 170 GLU A C 1
ATOM 1332 O O . GLU A 1 170 ? -13.793 -29.074 28.844 1.00 90.94 170 GLU A O 1
ATOM 1337 N N . PHE A 1 171 ? -12.848 -28.509 26.888 1.00 92.12 171 PHE A N 1
ATOM 1338 C CA . PHE A 1 171 ? -11.797 -29.525 26.942 1.00 92.12 171 PHE A CA 1
ATOM 1339 C C . PHE A 1 171 ? -10.955 -29.416 28.220 1.00 92.12 171 PHE A C 1
ATOM 1341 O O . PHE A 1 171 ? -10.747 -30.412 28.916 1.00 92.12 171 PHE A O 1
ATOM 1348 N N . LEU A 1 172 ? -10.499 -28.207 28.563 1.00 90.25 172 LEU A N 1
ATOM 1349 C CA . LEU A 1 172 ? -9.716 -27.973 29.778 1.00 90.25 172 LEU A CA 1
ATOM 1350 C C . LEU A 1 172 ? -10.533 -28.242 31.049 1.00 90.25 172 LEU A C 1
ATOM 1352 O O . LEU A 1 172 ? -9.988 -28.758 32.026 1.00 90.25 172 LEU A O 1
ATOM 1356 N N . SER A 1 173 ? -11.837 -27.945 31.036 1.00 89.44 173 SER A N 1
ATOM 1357 C CA . SER A 1 173 ? -12.743 -28.267 32.142 1.00 89.44 173 SER A CA 1
ATOM 1358 C C . SER A 1 173 ? -12.877 -29.778 32.345 1.00 89.44 173 SER A C 1
ATOM 1360 O O . SER A 1 173 ? -12.702 -30.266 33.463 1.00 89.44 173 SER A O 1
ATOM 1362 N N . HIS A 1 174 ? -13.107 -30.534 31.267 1.00 92.56 174 HIS A N 1
ATOM 1363 C CA . HIS A 1 174 ? -13.193 -31.995 31.308 1.00 92.56 174 HIS A CA 1
ATOM 1364 C C . HIS A 1 174 ? -11.876 -32.639 31.757 1.00 92.56 174 HIS A C 1
ATOM 1366 O O . HIS A 1 174 ? -11.882 -33.529 32.609 1.00 92.56 174 HIS A O 1
ATOM 1372 N N . LEU A 1 175 ? -10.736 -32.147 31.263 1.00 91.44 175 LEU A N 1
ATOM 1373 C CA . LEU A 1 175 ? -9.418 -32.603 31.703 1.00 91.44 175 LEU A CA 1
ATOM 1374 C C . LEU A 1 175 ? -9.200 -32.341 33.201 1.00 91.44 175 LEU A C 1
ATOM 1376 O O . LEU A 1 175 ? -8.708 -33.213 33.917 1.00 91.44 175 LEU A O 1
ATOM 1380 N N . GLY A 1 176 ? -9.606 -31.167 33.691 1.00 90.38 176 GLY A N 1
ATOM 1381 C CA . GLY A 1 176 ? -9.563 -30.835 35.115 1.00 90.38 176 GLY A CA 1
ATOM 1382 C C . GLY A 1 176 ? -10.378 -31.812 35.961 1.00 90.38 176 GLY A C 1
ATOM 1383 O O . GLY A 1 176 ? -9.873 -32.328 36.956 1.00 90.38 176 GLY A O 1
ATOM 1384 N N . GLN A 1 177 ? -11.598 -32.148 35.531 1.00 90.44 177 GLN A N 1
ATOM 1385 C CA . GLN A 1 177 ? -12.444 -33.133 36.214 1.00 90.44 177 GLN A CA 1
ATOM 1386 C C . GLN A 1 177 ? -11.794 -34.523 36.262 1.00 90.44 177 GLN A C 1
ATOM 1388 O O . GLN A 1 177 ? -11.770 -35.142 37.325 1.00 90.44 177 GLN A O 1
ATOM 1393 N N . MET A 1 178 ? -11.206 -34.989 35.153 1.00 93.56 178 MET A N 1
ATOM 1394 C CA . MET A 1 178 ? -10.488 -36.272 35.104 1.00 93.56 178 MET A CA 1
ATOM 1395 C C . MET A 1 178 ? -9.282 -36.312 36.051 1.00 93.56 178 MET A C 1
ATOM 1397 O O . MET A 1 178 ? -8.999 -37.346 36.651 1.00 93.56 178 MET A O 1
ATOM 1401 N N . MET A 1 179 ? -8.585 -35.184 36.201 1.00 92.62 179 MET A N 1
ATOM 1402 C CA . MET A 1 179 ? -7.396 -35.054 37.048 1.00 92.62 179 MET A CA 1
ATOM 1403 C C . MET A 1 179 ? -7.719 -34.655 38.499 1.00 92.62 179 MET A C 1
ATOM 1405 O O . MET A 1 179 ? -6.801 -34.437 39.288 1.00 92.62 179 MET A O 1
ATOM 1409 N N . ASN A 1 180 ? -9.003 -34.551 38.865 1.00 90.69 180 ASN A N 1
ATOM 1410 C CA . ASN A 1 180 ? -9.479 -34.051 40.160 1.00 90.69 180 ASN A CA 1
ATOM 1411 C C . ASN A 1 180 ? -8.948 -32.641 40.515 1.00 90.69 180 ASN A C 1
ATOM 1413 O O . ASN A 1 180 ? -8.616 -32.337 41.662 1.00 90.69 180 ASN A O 1
ATOM 1417 N N . VAL A 1 181 ? -8.861 -31.769 39.507 1.00 87.31 181 VAL A N 1
ATOM 1418 C CA . VAL A 1 181 ? -8.457 -30.363 39.612 1.00 87.31 181 VAL A CA 1
ATOM 1419 C C . VAL A 1 181 ? -9.669 -29.478 39.324 1.00 87.31 181 VAL A C 1
ATOM 1421 O O . VAL A 1 181 ? -10.134 -29.377 38.193 1.00 87.31 181 VAL A O 1
ATOM 1424 N N . SER A 1 182 ? -10.175 -28.795 40.349 1.00 75.88 182 SER A N 1
ATOM 1425 C CA . SER A 1 182 ? -11.383 -27.956 40.264 1.00 75.88 182 SER A CA 1
ATOM 1426 C C . SER A 1 182 ? -11.136 -26.525 39.758 1.00 75.88 182 SER A C 1
ATOM 1428 O O . SER A 1 182 ? -12.097 -25.796 39.498 1.00 75.88 182 SER A O 1
ATOM 1430 N N . GLY A 1 183 ? -9.865 -26.138 39.584 1.00 77.06 183 GLY A N 1
ATOM 1431 C CA . GLY A 1 183 ? -9.447 -24.806 39.141 1.00 77.06 183 GLY A CA 1
ATOM 1432 C C . GLY A 1 183 ? -9.688 -23.720 40.199 1.00 77.06 183 GLY A C 1
ATOM 1433 O O . GLY A 1 183 ? -10.755 -23.628 40.806 1.00 77.06 183 GLY A O 1
ATOM 1434 N N . GLY A 1 184 ? -8.687 -22.870 40.428 1.00 87.44 184 GLY A N 1
ATOM 1435 C CA . GLY A 1 184 ? -8.811 -21.735 41.345 1.00 87.44 184 GLY A CA 1
ATOM 1436 C C . GLY A 1 184 ? -9.643 -20.583 40.757 1.00 87.44 184 G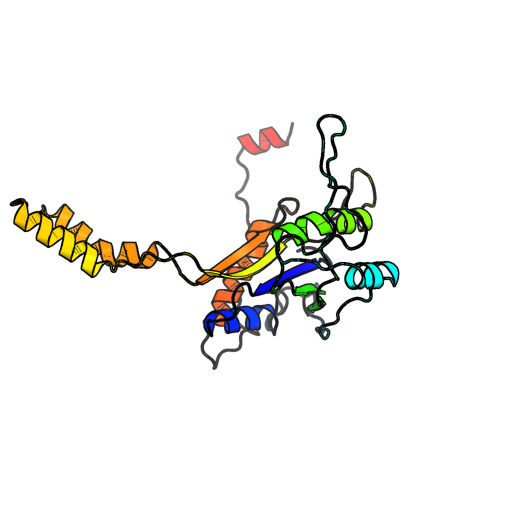LY A C 1
ATOM 1437 O O . GLY A 1 184 ? -10.012 -20.617 39.580 1.00 87.44 184 GLY A O 1
ATOM 1438 N N . PRO A 1 185 ? -9.895 -19.513 41.535 1.00 89.19 185 PRO A N 1
ATOM 1439 C CA . PRO A 1 185 ? -10.591 -18.318 41.045 1.00 89.19 185 PRO A CA 1
ATOM 1440 C C . PRO A 1 185 ? -9.916 -17.710 39.804 1.00 89.19 185 PRO A C 1
ATOM 1442 O O . PRO A 1 185 ? -10.604 -17.310 38.872 1.00 89.19 185 PRO A O 1
ATOM 1445 N N . ILE A 1 186 ? -8.581 -17.744 39.739 1.00 89.12 186 ILE A N 1
ATOM 1446 C CA . ILE A 1 186 ? -7.796 -17.276 38.584 1.00 89.12 186 ILE A CA 1
ATOM 1447 C C . ILE A 1 186 ? -8.088 -18.115 37.334 1.00 89.12 186 ILE A C 1
ATOM 1449 O O . ILE A 1 186 ? -8.303 -17.568 36.260 1.00 89.12 186 ILE A O 1
ATOM 1453 N N . THR A 1 187 ? -8.132 -19.443 37.466 1.00 88.19 187 THR A N 1
ATOM 1454 C CA . THR A 1 187 ? -8.412 -20.354 36.346 1.00 88.19 187 THR A CA 1
ATOM 1455 C C . THR A 1 187 ? -9.807 -20.116 35.778 1.00 88.19 187 THR A C 1
ATOM 1457 O O . THR A 1 187 ? -9.991 -20.123 34.562 1.00 88.19 187 THR A O 1
ATOM 1460 N N . ARG A 1 188 ? -10.791 -19.869 36.652 1.00 87.00 188 ARG A N 1
ATOM 1461 C CA . ARG A 1 188 ? -12.164 -19.552 36.241 1.00 87.00 188 ARG A CA 1
ATOM 1462 C C . ARG A 1 188 ? -12.240 -18.224 35.501 1.00 87.00 188 ARG A C 1
ATOM 1464 O O . ARG A 1 188 ? -12.950 -18.147 34.508 1.00 87.00 188 ARG A O 1
ATOM 1471 N N . GLU A 1 189 ? -11.503 -17.215 35.952 1.00 90.56 189 GLU A N 1
ATOM 1472 C CA . GLU A 1 189 ? -11.472 -15.917 35.279 1.00 90.56 189 GLU A CA 1
ATOM 1473 C C . GLU A 1 189 ? -10.773 -16.005 33.918 1.00 90.56 189 GLU A C 1
ATOM 1475 O O . GLU A 1 189 ? -11.345 -15.612 32.908 1.00 90.56 189 GLU A O 1
ATOM 1480 N N . ALA A 1 190 ? -9.613 -16.663 33.849 1.00 89.94 190 ALA A N 1
ATOM 1481 C CA . ALA A 1 190 ? -8.921 -16.918 32.586 1.00 89.94 190 ALA A CA 1
ATOM 1482 C C . ALA A 1 190 ? -9.791 -17.697 31.581 1.00 89.94 190 ALA A C 1
ATOM 1484 O O . ALA A 1 190 ? -9.755 -17.423 30.386 1.00 89.94 190 ALA A O 1
ATOM 1485 N N . SER A 1 191 ? -10.613 -18.637 32.061 1.00 89.31 191 SER A N 1
ATOM 1486 C CA . SER A 1 191 ? -11.543 -19.396 31.212 1.00 89.31 191 SER A CA 1
ATOM 1487 C C . SER A 1 191 ? -12.650 -18.522 30.615 1.00 89.31 191 SER A C 1
ATOM 1489 O O . SER A 1 191 ? -13.091 -18.791 29.502 1.00 89.31 191 SER A O 1
ATOM 1491 N N . LYS A 1 192 ? -13.091 -17.470 31.320 1.00 89.94 192 LYS A N 1
ATOM 1492 C CA . LYS A 1 192 ? -14.077 -16.508 30.796 1.00 89.94 192 LYS A CA 1
ATOM 1493 C C . LYS A 1 192 ? -13.474 -15.553 29.769 1.00 89.94 192 LYS A C 1
ATOM 1495 O O . LYS A 1 192 ? -14.170 -15.156 28.843 1.00 89.94 192 LYS A O 1
ATOM 1500 N N . GLU A 1 193 ? -12.202 -15.197 29.932 1.00 90.94 193 GLU A N 1
ATOM 1501 C CA . GLU A 1 193 ? -11.480 -14.298 29.022 1.00 90.94 193 GLU A CA 1
ATOM 1502 C C . GLU A 1 193 ? -10.985 -15.015 27.754 1.00 90.94 193 GLU A C 1
ATOM 1504 O O . GLU A 1 193 ? -10.797 -14.389 26.711 1.00 90.94 193 GLU A O 1
ATOM 1509 N N . MET A 1 194 ? -10.805 -16.340 27.809 1.00 88.88 194 MET A N 1
ATOM 1510 C CA . MET A 1 194 ? -10.268 -17.141 26.702 1.00 88.88 194 MET A CA 1
ATOM 1511 C C . MET A 1 194 ? -11.043 -16.981 25.376 1.00 88.88 194 MET A C 1
ATOM 1513 O O . MET A 1 194 ? -10.390 -16.840 24.339 1.00 88.88 194 MET A O 1
ATOM 1517 N N . PRO A 1 195 ? -12.394 -16.929 25.354 1.00 87.62 195 PRO A N 1
ATOM 1518 C CA . PRO A 1 195 ? -13.145 -16.632 24.135 1.00 87.62 195 PRO A CA 1
ATOM 1519 C C . PRO A 1 195 ? -12.849 -15.278 23.521 1.00 87.62 195 PRO A C 1
ATOM 1521 O O . PRO A 1 195 ? -12.629 -1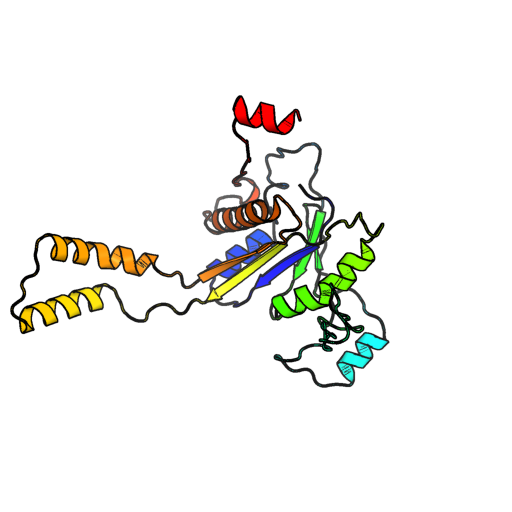5.189 22.312 1.00 87.62 195 PRO A O 1
ATOM 1524 N N . ALA A 1 196 ? -12.776 -14.231 24.339 1.00 88.00 196 ALA A N 1
ATOM 1525 C CA . ALA A 1 196 ? -12.403 -12.914 23.851 1.00 88.00 196 ALA A CA 1
ATOM 1526 C C . ALA A 1 196 ? -10.955 -12.909 23.341 1.00 88.00 196 ALA A C 1
ATOM 1528 O O . ALA A 1 196 ? -10.692 -12.343 22.283 1.00 88.00 196 ALA A O 1
ATOM 1529 N N . PHE A 1 197 ? -10.036 -13.575 24.040 1.00 88.44 197 PHE A N 1
ATOM 1530 C CA . PHE A 1 197 ? -8.636 -13.668 23.636 1.00 88.44 197 PHE A CA 1
ATOM 1531 C C . PHE A 1 197 ? -8.466 -14.356 22.275 1.00 88.44 197 PHE A C 1
ATOM 1533 O O . PHE A 1 197 ? -7.886 -13.768 21.366 1.00 88.44 197 PHE A O 1
ATOM 1540 N N . LEU A 1 198 ? -9.018 -15.561 22.098 1.00 85.81 198 LEU A N 1
ATOM 1541 C CA . LEU A 1 198 ? -8.884 -16.316 20.848 1.00 85.81 198 LEU A CA 1
ATOM 1542 C C . LEU A 1 198 ? -9.593 -15.640 19.673 1.00 85.81 198 LEU A C 1
ATOM 1544 O O . LEU A 1 198 ? -9.067 -15.653 18.563 1.00 85.81 198 LEU A O 1
ATOM 1548 N N . LYS A 1 199 ? -10.736 -14.987 19.915 1.00 82.75 199 LYS A N 1
ATOM 1549 C CA . LYS A 1 199 ? -11.446 -14.220 18.883 1.00 82.75 199 LYS A CA 1
ATOM 1550 C C . LYS A 1 199 ? -10.614 -13.060 18.321 1.00 82.75 199 LYS A C 1
ATOM 1552 O O . LYS A 1 199 ? -10.779 -12.719 17.156 1.00 82.75 199 LYS A O 1
ATOM 1557 N N . HIS A 1 200 ? -9.762 -12.438 19.137 1.00 83.69 200 HIS A N 1
ATOM 1558 C CA . HIS A 1 200 ? -8.945 -11.286 18.731 1.00 83.69 200 HIS A CA 1
ATOM 1559 C C . HIS A 1 200 ? -7.471 -11.640 18.489 1.00 83.69 200 HIS A C 1
ATOM 1561 O O . HIS A 1 200 ? -6.674 -10.742 18.220 1.00 83.69 200 HIS A O 1
ATOM 1567 N N . LEU A 1 201 ? -7.100 -12.920 18.587 1.00 84.00 201 LEU A N 1
ATOM 1568 C CA . LEU A 1 201 ? -5.731 -13.376 18.355 1.00 84.00 201 LEU A CA 1
ATOM 1569 C C . LEU A 1 201 ? -5.343 -13.233 16.880 1.00 84.00 201 LEU A C 1
ATOM 1571 O O . LEU A 1 201 ? -4.246 -12.777 16.564 1.00 84.00 201 LEU A O 1
ATOM 1575 N N . GLU A 1 202 ? -6.253 -13.612 15.984 1.00 75.75 202 GLU A N 1
ATOM 1576 C CA . GLU A 1 202 ? -6.031 -13.610 14.543 1.00 75.75 202 GLU A CA 1
ATOM 1577 C C . GLU A 1 202 ? -7.264 -13.088 13.808 1.00 75.75 202 GLU A C 1
ATOM 1579 O O . GLU A 1 202 ? -8.402 -13.259 14.239 1.00 75.75 202 GLU A O 1
ATOM 1584 N N . THR A 1 203 ? -7.024 -12.437 12.674 1.00 77.81 203 THR A N 1
ATOM 1585 C CA . THR A 1 203 ? -8.066 -11.968 11.757 1.00 77.81 203 THR A CA 1
ATOM 1586 C C . THR A 1 203 ? -7.861 -12.665 10.421 1.00 77.81 203 THR A C 1
ATOM 1588 O O . THR A 1 203 ? -6.737 -12.710 9.920 1.00 77.81 203 THR A O 1
ATOM 1591 N N . GLU A 1 204 ? -8.926 -13.253 9.866 1.00 78.56 204 GLU A N 1
ATOM 1592 C CA . GLU A 1 204 ? -8.841 -13.962 8.582 1.00 78.56 204 GLU A CA 1
ATOM 1593 C C . GLU A 1 204 ? -8.463 -12.993 7.460 1.00 78.56 204 GLU A C 1
ATOM 1595 O O . GLU A 1 204 ? -7.533 -13.257 6.702 1.00 78.56 204 GLU A O 1
ATOM 1600 N N . ASP A 1 205 ? -9.153 -11.855 7.404 1.00 84.62 205 ASP A N 1
ATOM 1601 C CA . ASP A 1 205 ? -8.985 -10.829 6.384 1.00 84.62 205 ASP A CA 1
ATOM 1602 C C . ASP A 1 205 ? -7.996 -9.755 6.849 1.00 84.62 205 ASP A C 1
ATOM 1604 O O . ASP A 1 205 ? -8.216 -9.082 7.859 1.00 84.62 205 ASP A O 1
ATOM 1608 N N . ASN A 1 206 ? -6.921 -9.545 6.081 1.00 87.00 206 ASN A N 1
ATOM 1609 C CA . ASN A 1 206 ? -5.935 -8.509 6.374 1.00 87.00 206 ASN A CA 1
ATOM 1610 C C . ASN A 1 206 ? -5.658 -7.549 5.203 1.00 87.00 206 ASN A C 1
ATOM 1612 O O . ASN A 1 206 ? -5.885 -7.834 4.021 1.00 87.00 206 ASN A O 1
ATOM 1616 N N . ILE A 1 207 ? -5.130 -6.380 5.573 1.00 90.50 207 ILE A N 1
ATOM 1617 C CA . ILE A 1 207 ? -4.582 -5.373 4.665 1.00 90.50 207 ILE A CA 1
ATOM 1618 C C . ILE A 1 207 ? -3.086 -5.266 4.958 1.00 90.50 207 ILE A C 1
ATOM 1620 O O . ILE A 1 207 ? -2.681 -5.074 6.104 1.00 90.50 207 ILE A O 1
ATOM 1624 N N . LYS A 1 208 ? -2.254 -5.364 3.922 1.00 93.94 208 LYS A N 1
ATOM 1625 C CA . LYS A 1 208 ? -0.799 -5.212 4.020 1.00 93.94 208 LYS A CA 1
ATOM 1626 C C . LYS A 1 208 ? -0.384 -3.857 3.470 1.00 93.94 208 LYS A C 1
ATOM 1628 O O . LYS A 1 208 ? -0.703 -3.508 2.334 1.00 93.94 208 LYS A O 1
ATOM 1633 N N . VAL A 1 209 ? 0.374 -3.116 4.269 1.00 95.75 209 VAL A N 1
ATOM 1634 C CA . VAL A 1 209 ? 0.992 -1.856 3.858 1.00 95.75 209 VAL A CA 1
ATOM 1635 C C . VAL A 1 209 ? 2.434 -2.116 3.444 1.00 95.75 209 VAL A C 1
ATOM 1637 O O . VAL A 1 209 ? 3.250 -2.570 4.243 1.00 95.75 209 VAL A O 1
ATOM 1640 N N . TRP A 1 210 ? 2.757 -1.775 2.202 1.00 96.44 210 TRP A N 1
ATOM 1641 C CA . TRP A 1 210 ? 4.120 -1.755 1.691 1.00 96.44 210 TRP A CA 1
ATOM 1642 C C . TRP A 1 210 ? 4.625 -0.323 1.734 1.00 96.44 210 TRP A C 1
ATOM 1644 O O . TRP A 1 210 ? 4.000 0.568 1.164 1.00 96.44 210 TRP A O 1
ATOM 1654 N N . PHE A 1 211 ? 5.762 -0.085 2.375 1.00 95.38 211 PHE A N 1
ATOM 1655 C CA . PHE A 1 211 ? 6.351 1.246 2.463 1.00 95.38 211 PHE A CA 1
ATOM 1656 C C . PHE A 1 211 ? 7.838 1.193 2.132 1.00 95.38 211 PHE A C 1
ATOM 1658 O O . PHE A 1 211 ? 8.528 0.211 2.403 1.00 95.38 211 PHE A O 1
ATOM 1665 N N . ASN A 1 212 ? 8.334 2.272 1.543 1.00 93.25 212 ASN A N 1
ATOM 1666 C CA . ASN A 1 212 ? 9.746 2.457 1.272 1.00 93.25 212 ASN A CA 1
ATOM 1667 C C . ASN A 1 212 ? 10.355 3.336 2.369 1.00 93.25 212 ASN A C 1
ATOM 1669 O O . ASN A 1 212 ? 9.982 4.501 2.523 1.00 93.25 212 ASN A O 1
ATOM 1673 N N . ASN A 1 213 ? 11.320 2.790 3.112 1.00 92.12 213 ASN A N 1
ATOM 1674 C CA . ASN A 1 213 ? 11.973 3.482 4.226 1.00 92.12 213 ASN A CA 1
ATOM 1675 C C . ASN A 1 213 ? 12.867 4.661 3.797 1.00 92.12 213 ASN A C 1
ATOM 1677 O O . ASN A 1 213 ? 13.334 5.409 4.651 1.00 92.12 213 ASN A O 1
ATOM 1681 N N . LYS A 1 214 ? 13.081 4.872 2.491 1.00 88.31 214 LYS A N 1
ATOM 1682 C CA . LYS A 1 214 ? 13.687 6.106 1.968 1.00 88.31 214 LYS A CA 1
ATOM 1683 C C . LYS A 1 214 ? 12.799 7.329 2.199 1.00 88.31 214 LYS A C 1
ATOM 1685 O O . LYS A 1 214 ? 13.307 8.444 2.297 1.00 88.31 214 LYS A O 1
ATOM 1690 N N . GLY A 1 215 ? 11.484 7.138 2.303 1.00 88.56 215 GLY A N 1
ATOM 1691 C CA . GLY A 1 215 ? 10.564 8.178 2.743 1.00 88.56 215 GLY A CA 1
ATOM 1692 C C . GLY A 1 215 ? 10.441 8.191 4.261 1.00 88.56 215 GLY A C 1
ATOM 1693 O O . GLY A 1 215 ? 9.830 7.294 4.830 1.00 88.56 215 GLY A O 1
ATOM 1694 N N . TRP A 1 216 ? 10.931 9.253 4.900 1.00 89.06 216 TRP A N 1
ATOM 1695 C CA . TRP A 1 216 ? 10.877 9.446 6.357 1.00 89.06 216 TRP A CA 1
ATOM 1696 C C . TRP A 1 216 ? 9.466 9.255 6.937 1.00 89.06 216 TRP A C 1
ATOM 1698 O O . TRP A 1 216 ? 9.288 8.605 7.960 1.00 89.06 216 TRP A O 1
ATOM 1708 N N . HIS A 1 217 ? 8.451 9.768 6.238 1.00 92.06 217 HIS A N 1
ATOM 1709 C CA . HIS A 1 217 ? 7.047 9.689 6.651 1.00 92.06 217 HIS A CA 1
ATOM 1710 C C . HIS A 1 217 ? 6.284 8.506 6.033 1.00 92.06 217 HIS A C 1
ATOM 1712 O O . HIS A 1 217 ? 5.091 8.363 6.295 1.00 92.06 217 HIS A O 1
ATOM 1718 N N . ALA A 1 218 ? 6.911 7.669 5.198 1.00 93.31 218 ALA A N 1
ATOM 1719 C CA . ALA A 1 218 ? 6.194 6.712 4.353 1.00 93.31 218 ALA A CA 1
ATOM 1720 C C . ALA A 1 218 ? 5.375 5.708 5.176 1.00 93.31 218 ALA A C 1
ATOM 1722 O O . ALA A 1 218 ? 4.188 5.537 4.912 1.00 93.31 218 ALA A O 1
ATOM 1723 N N . LEU A 1 219 ? 5.972 5.120 6.217 1.00 94.44 219 LEU A N 1
ATOM 1724 C CA . LEU A 1 219 ? 5.303 4.151 7.091 1.00 94.44 219 LEU A CA 1
ATOM 1725 C C . LEU A 1 219 ? 3.978 4.701 7.638 1.00 94.44 219 LEU A C 1
ATOM 1727 O O . LEU A 1 219 ? 2.910 4.162 7.357 1.00 94.44 219 LEU A O 1
ATOM 1731 N N . VAL A 1 220 ? 4.043 5.814 8.372 1.00 94.31 220 VAL A N 1
ATOM 1732 C CA . VAL A 1 220 ? 2.863 6.416 9.012 1.00 94.31 220 VAL A CA 1
ATOM 1733 C C . VAL A 1 220 ? 1.845 6.919 7.987 1.00 94.31 220 VAL A C 1
ATOM 1735 O O . VAL A 1 220 ? 0.641 6.833 8.217 1.00 94.31 220 VAL A O 1
ATOM 1738 N N . SER A 1 221 ? 2.314 7.379 6.825 1.00 93.19 221 SER A N 1
ATOM 1739 C CA . SER A 1 221 ? 1.454 7.871 5.746 1.00 93.19 221 SER A CA 1
ATOM 1740 C C . SER A 1 221 ? 0.592 6.760 5.157 1.00 93.19 221 SER A C 1
ATOM 1742 O O . SER A 1 221 ? -0.623 6.914 5.060 1.00 93.19 221 SER A O 1
ATOM 1744 N N . PHE A 1 222 ? 1.199 5.632 4.779 1.00 94.88 222 PHE A N 1
ATOM 1745 C CA . PHE A 1 222 ? 0.464 4.523 4.171 1.00 94.88 222 PHE A CA 1
ATOM 1746 C C . PHE A 1 222 ? -0.376 3.746 5.193 1.00 94.88 222 PHE A C 1
ATOM 1748 O O . PHE A 1 222 ? -1.453 3.272 4.832 1.00 94.88 222 PHE A O 1
ATOM 1755 N N . LEU A 1 223 ? 0.032 3.689 6.471 1.00 95.50 223 LEU A N 1
ATOM 1756 C CA . LEU A 1 223 ? -0.859 3.217 7.540 1.00 95.50 223 LEU A CA 1
ATOM 1757 C C . LEU A 1 223 ? -2.108 4.094 7.656 1.00 95.50 223 LEU A C 1
ATOM 1759 O O . LEU A 1 223 ? -3.213 3.574 7.777 1.00 95.50 223 LEU A O 1
ATOM 1763 N N . ASN A 1 224 ? -1.953 5.419 7.590 1.00 95.12 224 ASN A N 1
ATOM 1764 C CA . ASN A 1 224 ? -3.099 6.318 7.630 1.00 95.12 224 ASN A CA 1
ATOM 1765 C C . ASN A 1 224 ? -4.030 6.105 6.419 1.00 95.12 224 ASN A C 1
ATOM 1767 O O . ASN A 1 224 ? -5.250 6.072 6.571 1.00 95.12 224 ASN A O 1
ATOM 1771 N N . VAL A 1 225 ? -3.478 5.877 5.220 1.00 94.38 225 VAL A N 1
ATOM 1772 C CA . VAL A 1 225 ? -4.296 5.510 4.049 1.00 94.38 225 VAL A CA 1
ATOM 1773 C C . VAL A 1 225 ? -5.084 4.221 4.305 1.00 94.38 225 VAL A C 1
ATOM 1775 O O . VAL A 1 225 ? -6.285 4.193 4.044 1.00 94.38 225 VAL A O 1
ATOM 1778 N N . ALA A 1 226 ? -4.447 3.180 4.849 1.00 95.31 226 ALA A N 1
ATOM 1779 C CA . ALA A 1 226 ? -5.118 1.916 5.151 1.00 95.31 226 ALA A CA 1
ATOM 1780 C C . ALA A 1 226 ? -6.253 2.087 6.177 1.00 95.31 226 ALA A C 1
ATOM 1782 O O . ALA A 1 226 ? -7.358 1.598 5.954 1.00 95.31 226 ALA A O 1
ATOM 1783 N N . HIS A 1 227 ? -6.033 2.841 7.258 1.00 95.38 227 HIS A N 1
ATOM 1784 C CA . HIS A 1 227 ? -7.081 3.112 8.248 1.00 95.38 227 HIS A CA 1
ATOM 1785 C C . HIS A 1 227 ? -8.238 3.946 7.684 1.00 95.38 227 HIS A C 1
ATOM 1787 O O . HIS A 1 227 ? -9.392 3.687 8.014 1.00 95.38 227 HIS A O 1
ATOM 1793 N N . ASN A 1 228 ? -7.962 4.904 6.795 1.00 95.00 228 ASN A N 1
ATOM 1794 C CA . ASN A 1 228 ? -9.016 5.640 6.095 1.00 95.00 228 ASN A CA 1
ATOM 1795 C C . ASN A 1 228 ? -9.832 4.745 5.160 1.00 95.00 228 ASN A C 1
ATOM 1797 O O . ASN A 1 228 ? -11.045 4.920 5.059 1.00 95.00 228 ASN A O 1
ATOM 1801 N N . ALA A 1 229 ? -9.190 3.777 4.503 1.00 94.12 229 ALA A N 1
ATOM 1802 C CA . ALA A 1 229 ? -9.899 2.793 3.696 1.00 94.12 229 ALA A CA 1
ATOM 1803 C C . ALA A 1 229 ? -10.846 1.946 4.559 1.00 94.12 229 ALA A C 1
ATOM 1805 O O . ALA A 1 229 ? -12.009 1.789 4.201 1.00 94.12 229 ALA A O 1
ATOM 1806 N N . ILE A 1 230 ? -10.378 1.480 5.725 1.00 93.62 230 ILE A N 1
ATOM 1807 C CA . ILE A 1 230 ? -11.200 0.736 6.694 1.00 93.62 230 ILE A CA 1
ATOM 1808 C C . ILE A 1 230 ? -12.383 1.578 7.179 1.00 93.62 230 ILE A C 1
ATOM 1810 O O . ILE A 1 230 ? -13.514 1.100 7.147 1.00 93.62 230 ILE A O 1
ATOM 1814 N N . LEU A 1 231 ? -12.141 2.832 7.579 1.00 94.94 231 LEU A N 1
ATOM 1815 C CA . LEU A 1 231 ? -13.195 3.752 8.013 1.00 94.94 231 LEU A CA 1
ATOM 1816 C C . LEU A 1 231 ? -14.298 3.863 6.959 1.00 94.94 231 LEU A C 1
ATOM 1818 O O . LEU A 1 231 ? -15.469 3.677 7.267 1.00 94.94 231 LEU A O 1
ATOM 1822 N N . ARG A 1 232 ? -13.910 4.162 5.718 1.00 94.56 232 ARG A N 1
ATOM 1823 C CA . ARG A 1 232 ? -14.838 4.432 4.616 1.00 94.56 232 ARG A CA 1
ATOM 1824 C C . ARG A 1 232 ? -15.575 3.180 4.147 1.00 94.56 232 ARG A C 1
ATOM 1826 O O . ARG A 1 232 ? -16.758 3.269 3.846 1.00 94.56 232 ARG A O 1
ATOM 1833 N N . ALA A 1 233 ? -14.914 2.024 4.132 1.00 92.81 233 ALA A N 1
ATOM 1834 C CA . ALA A 1 233 ? -15.555 0.752 3.797 1.00 92.81 233 ALA A CA 1
ATOM 1835 C C . ALA A 1 233 ? -16.561 0.299 4.871 1.00 92.81 233 ALA A C 1
ATOM 1837 O O . ALA A 1 233 ? -17.488 -0.445 4.564 1.00 92.81 233 ALA A O 1
ATOM 1838 N N . GLY A 1 234 ? -16.389 0.748 6.119 1.00 92.50 234 GLY A N 1
ATOM 1839 C CA . GLY A 1 234 ? -17.301 0.476 7.232 1.00 92.50 234 GLY A CA 1
ATOM 1840 C C . GLY A 1 234 ? -18.457 1.470 7.386 1.00 92.50 234 GLY A C 1
ATOM 1841 O O . GLY A 1 234 ? -19.237 1.334 8.328 1.00 92.50 234 GLY A O 1
ATOM 1842 N N . LEU A 1 235 ? -18.575 2.480 6.516 1.00 93.44 235 LEU A N 1
ATOM 1843 C CA . LEU A 1 235 ? -19.663 3.456 6.589 1.00 93.44 235 LEU A CA 1
ATOM 1844 C C . LEU A 1 235 ? -21.010 2.835 6.198 1.00 93.44 235 LEU A C 1
ATOM 1846 O O . LEU A 1 235 ? -21.098 1.934 5.363 1.00 93.44 235 LEU A O 1
ATOM 1850 N N . HIS A 1 236 ? -22.091 3.367 6.771 1.00 93.00 236 HIS A N 1
ATOM 1851 C CA . HIS A 1 236 ? -23.437 3.047 6.307 1.00 93.00 236 HIS A CA 1
ATOM 1852 C C . HIS A 1 236 ? -23.657 3.563 4.877 1.00 93.00 236 HIS A C 1
ATOM 1854 O O . HIS A 1 236 ? -23.110 4.590 4.481 1.00 93.00 236 HIS A O 1
ATOM 1860 N N . LYS A 1 237 ? -24.502 2.865 4.107 1.00 88.44 237 LYS A N 1
ATOM 1861 C CA . LYS A 1 237 ? -24.745 3.147 2.678 1.00 88.44 237 LYS A CA 1
ATOM 1862 C C . LYS A 1 237 ? -25.345 4.537 2.397 1.00 88.44 237 LYS A C 1
ATOM 1864 O O . LYS A 1 237 ? -25.321 4.971 1.253 1.00 88.44 237 LYS A O 1
ATOM 1869 N N . ASP A 1 238 ? -25.906 5.209 3.403 1.00 93.19 238 ASP A N 1
ATOM 1870 C CA . ASP A 1 238 ? -26.448 6.574 3.323 1.00 93.19 238 ASP A CA 1
ATOM 1871 C C . ASP A 1 238 ? -25.384 7.670 3.502 1.00 93.19 238 ASP A C 1
ATOM 1873 O O . ASP A 1 238 ? -25.683 8.848 3.310 1.00 93.19 238 ASP A O 1
ATOM 1877 N N . LYS A 1 239 ? -24.157 7.304 3.889 1.00 93.19 239 LYS A N 1
ATOM 1878 C CA . LYS A 1 239 ? -23.053 8.240 4.113 1.00 93.19 239 LYS A CA 1
ATOM 1879 C C . LYS A 1 239 ? -22.173 8.353 2.882 1.00 93.19 239 LYS A C 1
ATOM 1881 O O . LYS A 1 239 ? -21.881 7.361 2.223 1.00 93.19 239 LYS A O 1
ATOM 1886 N N . ASP A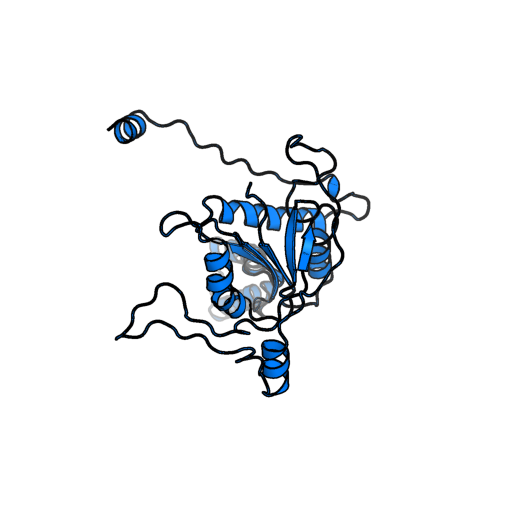 1 240 ? -21.710 9.568 2.611 1.00 92.38 240 ASP A N 1
ATOM 1887 C CA . ASP A 1 240 ? -20.767 9.831 1.531 1.00 92.38 240 ASP A CA 1
ATOM 1888 C C . ASP A 1 240 ? -19.320 9.657 2.027 1.00 92.38 240 ASP A C 1
ATOM 1890 O O . ASP A 1 240 ? -18.885 10.430 2.885 1.00 92.38 240 ASP A O 1
ATOM 1894 N N . PRO A 1 241 ? -18.534 8.700 1.497 1.00 92.25 241 PRO A N 1
ATOM 1895 C CA . PRO A 1 241 ? -17.138 8.510 1.887 1.00 92.25 241 PRO A CA 1
ATOM 1896 C C . PRO A 1 241 ? -16.243 9.746 1.703 1.00 92.25 241 PRO A C 1
ATOM 1898 O O . PRO A 1 241 ? -15.201 9.830 2.354 1.00 92.25 241 PRO A O 1
ATOM 1901 N N . GLU A 1 242 ? -16.616 10.705 0.844 1.00 91.25 242 GLU A N 1
ATOM 1902 C CA . GLU A 1 242 ? -15.870 11.957 0.643 1.00 91.25 242 GLU A CA 1
ATOM 1903 C C . GLU A 1 242 ? -16.001 12.944 1.824 1.00 91.25 242 GLU A C 1
ATOM 1905 O O . GLU A 1 242 ? -15.262 13.927 1.876 1.00 91.25 242 GLU A O 1
ATOM 1910 N N . GLU A 1 243 ? -16.896 12.692 2.785 1.00 92.44 243 GLU A N 1
ATOM 1911 C CA . GLU A 1 243 ? -17.072 13.502 4.006 1.00 92.44 243 GLU A CA 1
ATOM 1912 C C . GLU A 1 243 ? -16.276 12.965 5.205 1.00 92.44 243 GLU A C 1
ATOM 1914 O O . GLU A 1 243 ? -16.147 13.642 6.223 1.00 92.44 243 GLU A O 1
ATOM 1919 N N . TYR A 1 244 ? -15.714 11.757 5.094 1.00 92.56 244 TYR A N 1
ATOM 1920 C CA . TYR A 1 244 ? -15.079 11.064 6.213 1.00 92.56 244 TYR A CA 1
ATOM 1921 C C . TYR A 1 244 ? -13.593 10.808 5.950 1.00 92.56 244 TYR A C 1
ATOM 1923 O O . TYR A 1 244 ? -13.188 10.106 5.012 1.00 92.56 244 TYR A O 1
ATOM 1931 N N . GLY A 1 245 ? -12.751 11.331 6.840 1.00 92.75 245 GLY A N 1
ATOM 1932 C CA . GLY A 1 245 ? -11.326 11.037 6.845 1.00 92.75 245 GLY A CA 1
ATOM 1933 C C . GLY A 1 245 ? -10.643 11.343 8.173 1.00 92.75 245 GLY A C 1
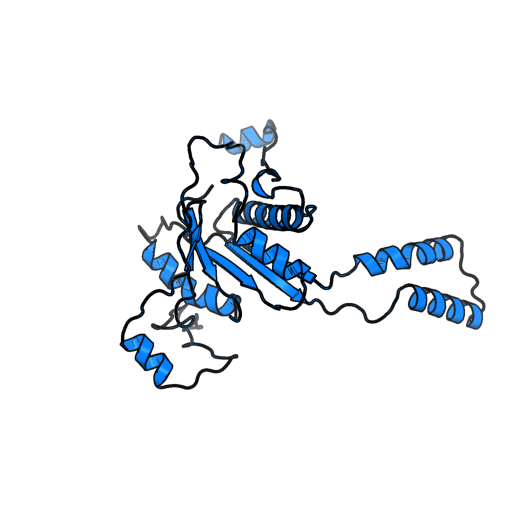ATOM 1934 O O . GLY A 1 245 ? -10.985 12.288 8.874 1.00 92.75 245 GLY A O 1
ATOM 1935 N N . ILE A 1 246 ? -9.647 10.527 8.504 1.00 93.31 246 ILE A N 1
ATOM 1936 C CA . ILE A 1 246 ? -8.771 10.658 9.667 1.00 93.31 246 ILE A CA 1
ATOM 1937 C C . ILE A 1 246 ? -7.435 11.211 9.189 1.00 93.31 246 ILE A C 1
ATOM 1939 O O . ILE A 1 246 ? -6.717 10.552 8.434 1.00 93.31 246 ILE A O 1
ATOM 1943 N N . THR A 1 247 ? -7.073 12.413 9.623 1.00 90.62 247 THR A N 1
ATOM 1944 C CA . THR A 1 247 ? -5.756 12.997 9.345 1.00 90.62 247 THR A CA 1
ATOM 1945 C C . THR A 1 247 ? -4.881 12.873 10.582 1.00 90.62 247 THR A C 1
ATOM 1947 O O . THR A 1 247 ? -5.299 13.209 11.685 1.00 90.62 247 THR A O 1
ATOM 1950 N N . VAL A 1 248 ? -3.660 12.375 10.392 1.00 90.00 248 VAL A N 1
ATOM 1951 C CA . VAL A 1 248 ? -2.683 12.187 11.465 1.00 90.00 248 VAL A CA 1
ATOM 1952 C C . VAL A 1 248 ? -1.586 13.227 11.301 1.00 90.00 248 VAL A C 1
ATOM 1954 O O . VAL A 1 248 ? -0.918 13.266 10.267 1.00 90.00 248 VAL A O 1
ATOM 1957 N N . THR A 1 249 ? -1.390 14.043 12.333 1.00 89.88 249 THR A N 1
ATOM 1958 C CA . THR A 1 249 ? -0.348 15.071 12.381 1.00 89.88 249 THR A CA 1
ATOM 1959 C C . THR A 1 249 ? 0.745 14.631 13.342 1.00 89.88 249 THR A C 1
ATOM 1961 O O . THR A 1 249 ? 0.489 14.401 14.521 1.00 89.88 249 THR A O 1
ATOM 1964 N N . SER A 1 250 ? 1.974 14.519 12.842 1.00 89.31 250 SER A N 1
ATOM 1965 C CA . SER A 1 250 ? 3.142 14.289 13.690 1.00 89.31 250 SER A CA 1
ATOM 1966 C C . SER A 1 250 ? 3.642 15.627 14.218 1.00 89.31 250 SER A C 1
ATOM 1968 O O . SER A 1 250 ? 4.185 16.423 13.455 1.00 89.31 250 SER A O 1
ATOM 1970 N N . GLN A 1 251 ? 3.477 15.862 15.517 1.00 91.88 251 GLN A N 1
ATOM 1971 C CA . GLN A 1 251 ? 3.964 17.059 16.195 1.00 91.88 251 GLN A CA 1
ATOM 1972 C C . GLN A 1 251 ? 4.986 16.654 17.265 1.00 91.88 251 GLN A C 1
ATOM 1974 O O . GLN A 1 251 ? 4.591 16.169 18.327 1.00 91.88 251 GLN A O 1
ATOM 1979 N N . PRO A 1 252 ? 6.295 16.800 16.988 1.00 89.62 252 PRO A N 1
ATOM 1980 C CA . PRO A 1 252 ? 7.334 16.520 17.969 1.00 89.62 252 PRO A CA 1
ATOM 1981 C C . PRO A 1 252 ? 7.181 17.391 19.219 1.00 89.62 252 PRO A C 1
ATOM 1983 O O . PRO A 1 252 ? 6.705 18.525 19.148 1.00 89.62 252 PRO A O 1
ATOM 1986 N N . LEU A 1 253 ? 7.613 16.862 20.362 1.00 92.25 253 LEU A N 1
ATOM 1987 C CA . LEU A 1 253 ? 7.700 17.633 21.598 1.00 92.25 253 LEU A CA 1
ATOM 1988 C C . LEU A 1 253 ? 8.838 18.654 21.517 1.00 92.25 253 LEU A C 1
ATOM 1990 O O . LEU A 1 253 ? 9.800 18.479 20.766 1.00 92.25 253 LEU A O 1
ATOM 1994 N N . ASN A 1 254 ? 8.734 19.705 22.330 1.00 92.06 254 ASN A N 1
ATOM 1995 C CA . ASN A 1 254 ? 9.813 20.674 22.476 1.00 92.06 254 ASN A CA 1
ATOM 1996 C C . ASN A 1 254 ? 11.083 19.984 22.981 1.00 92.06 254 ASN A C 1
ATOM 1998 O O . ASN A 1 254 ? 11.028 19.114 23.852 1.00 92.06 254 ASN A O 1
ATOM 2002 N N . LEU A 1 255 ? 12.218 20.416 22.439 1.00 90.56 255 LEU A N 1
ATOM 2003 C CA . LEU A 1 255 ? 13.525 19.893 22.811 1.00 90.56 255 LEU A CA 1
ATOM 2004 C C . LEU A 1 255 ? 13.856 20.249 24.262 1.00 90.56 255 LEU A C 1
ATOM 2006 O O . LEU A 1 255 ? 13.578 21.362 24.721 1.00 90.56 255 LEU A O 1
ATOM 2010 N N . THR A 1 256 ? 14.485 19.317 24.974 1.00 91.56 256 THR A N 1
ATOM 2011 C CA . THR A 1 256 ? 15.049 19.601 26.298 1.00 91.56 256 THR A CA 1
ATOM 2012 C C . THR A 1 256 ? 16.332 20.425 26.176 1.00 91.56 256 THR A C 1
ATOM 2014 O O . THR A 1 256 ? 16.907 20.571 25.094 1.00 91.56 256 THR A O 1
ATOM 2017 N N . LYS A 1 257 ? 16.815 20.965 27.301 1.00 88.31 257 LYS A N 1
ATOM 2018 C CA . LYS A 1 257 ? 18.067 21.732 27.340 1.00 88.31 257 LYS A CA 1
ATOM 2019 C C . LYS A 1 257 ? 19.258 20.900 26.848 1.00 88.31 257 LYS A C 1
ATOM 2021 O O . LYS A 1 257 ? 20.111 21.417 26.135 1.00 88.31 257 LYS A O 1
ATOM 2026 N N . GLU A 1 258 ? 19.294 19.623 27.212 1.00 88.56 258 GLU A N 1
ATOM 2027 C CA . GLU A 1 258 ? 20.346 18.675 26.843 1.00 88.56 258 GLU A CA 1
ATOM 2028 C C . GLU A 1 258 ? 20.332 18.417 25.329 1.00 88.56 258 GLU A C 1
ATOM 2030 O O . GLU A 1 258 ? 21.362 18.546 24.672 1.00 88.56 258 GLU A O 1
ATOM 2035 N N . GLN A 1 259 ? 19.153 18.180 24.748 1.00 88.69 259 GLN A N 1
ATOM 2036 C CA . GLN A 1 259 ? 18.999 17.977 23.302 1.00 88.69 259 GLN A CA 1
ATOM 2037 C C . GLN A 1 259 ? 19.355 19.231 22.497 1.00 88.69 259 GLN A C 1
ATOM 2039 O O . GLN A 1 259 ? 19.977 19.142 21.442 1.00 88.69 259 GLN A O 1
ATOM 2044 N N . LEU A 1 260 ? 18.995 20.415 23.003 1.00 85.38 260 LEU A N 1
ATOM 2045 C CA . LEU A 1 260 ? 19.402 21.679 22.391 1.00 85.38 260 LEU A CA 1
ATOM 2046 C C . LEU A 1 260 ? 20.925 21.821 22.381 1.00 85.38 260 LEU A C 1
ATOM 2048 O O . LEU A 1 260 ? 21.475 22.248 21.371 1.00 85.38 260 LEU A O 1
ATOM 2052 N N . SER A 1 261 ? 21.600 21.421 23.464 1.00 82.88 261 SER A N 1
ATOM 2053 C CA . SER A 1 261 ? 23.060 21.494 23.537 1.00 82.88 261 SER A CA 1
ATOM 2054 C C . SER A 1 261 ? 23.769 20.559 22.551 1.00 82.88 261 SER A C 1
ATOM 2056 O O . SER A 1 261 ? 24.805 20.948 22.025 1.00 82.88 261 SER A O 1
ATOM 2058 N N . GLU A 1 262 ? 23.198 19.393 22.228 1.00 83.06 262 GLU A N 1
ATOM 2059 C CA . GLU A 1 262 ? 23.747 18.460 21.226 1.00 83.06 262 GLU A CA 1
ATOM 2060 C C . GLU A 1 262 ? 23.595 18.959 19.781 1.00 83.06 262 GLU A C 1
ATOM 2062 O O . GLU A 1 262 ? 24.430 18.654 18.936 1.00 83.06 262 GLU A O 1
ATOM 2067 N N . ILE A 1 263 ? 22.543 19.731 19.486 1.00 80.31 263 ILE A N 1
ATOM 2068 C CA . ILE A 1 263 ? 22.265 20.249 18.133 1.00 80.31 263 ILE A CA 1
ATOM 2069 C C . ILE A 1 263 ? 23.079 21.519 17.835 1.00 80.31 263 ILE A C 1
ATOM 2071 O O . ILE A 1 263 ? 23.324 21.841 16.674 1.00 80.31 263 ILE A O 1
ATOM 2075 N N . THR A 1 264 ? 23.482 22.262 18.869 1.00 66.31 264 THR A N 1
ATOM 2076 C CA . THR A 1 264 ? 24.237 23.520 18.728 1.00 66.31 264 THR A CA 1
ATOM 2077 C C . THR A 1 264 ? 25.757 23.356 18.605 1.00 66.31 264 THR A C 1
ATOM 2079 O O . THR A 1 264 ? 26.449 24.373 18.547 1.00 66.31 264 THR A O 1
ATOM 2082 N N . VAL A 1 265 ? 26.279 22.124 18.590 1.00 49.34 265 VAL A N 1
ATOM 2083 C CA . VAL A 1 265 ? 27.722 21.824 18.467 1.00 49.34 265 VAL A CA 1
ATOM 2084 C C . VAL A 1 265 ? 28.094 21.456 17.036 1.00 49.34 265 VAL A C 1
ATOM 2086 O O . VAL A 1 265 ? 27.371 20.640 16.423 1.00 49.34 265 VAL A O 1
#

Radius of gyration: 24.65 Å; chains: 1; bounding box: 60×61×71 Å

Organism: Leptonychotes weddellii (NCBI:txid9713)

Sequence (265 aa):
MYGQQYTFFSLDQPGSEQLAALADVLLNKPGFGNRCLKEEWLLEYPCGNSTPWKTPSVSPNITHLFQKQKWTPEDPSPSCMCSTREKLTMLPECPEGAGGLPPPQRIQRSTEILQDLTNRNISDFLVKTYPALIRSSLKSKFWVNEQRYGGISIGGKLPVLPITAEALVEFLSHLGQMMNVSGGPITREASKEMPAFLKHLETEDNIKVWFNNKGWHALVSFLNVAHNAILRAGLHKDKDPEEYGITVTSQPLNLTKEQLSEITV